Protein AF-X1UEE7-F1 (afdb_monomer_lite)

Structure (mmCIF, N/CA/C/O backbone):
data_AF-X1UEE7-F1
#
_entry.id   AF-X1UEE7-F1
#
loop_
_atom_site.group_PDB
_atom_site.id
_atom_site.type_symbol
_atom_site.label_atom_id
_atom_site.label_alt_id
_atom_site.label_comp_id
_atom_site.label_asym_id
_atom_site.label_entity_id
_atom_site.label_seq_id
_atom_site.pdbx_PDB_ins_code
_atom_site.Cartn_x
_atom_site.Cartn_y
_atom_site.Cartn_z
_atom_site.occupancy
_atom_site.B_iso_or_equiv
_atom_site.auth_seq_id
_atom_site.auth_comp_id
_atom_site.auth_asym_id
_atom_site.auth_atom_id
_atom_site.pdbx_PDB_model_num
ATOM 1 N N . TRP A 1 1 ? 27.771 -22.752 -31.147 1.00 46.50 1 TRP A N 1
ATOM 2 C CA . TRP A 1 1 ? 27.062 -21.668 -30.442 1.00 46.50 1 TRP A CA 1
ATOM 3 C C . TRP A 1 1 ? 26.480 -22.124 -29.105 1.00 46.50 1 TRP A C 1
ATOM 5 O O . TRP A 1 1 ? 26.541 -21.354 -28.159 1.00 46.50 1 TRP A O 1
ATOM 15 N N . THR A 1 2 ? 25.986 -23.360 -28.974 1.00 48.84 2 THR A N 1
ATOM 16 C CA . THR A 1 2 ? 25.371 -23.877 -27.733 1.00 48.84 2 THR A CA 1
ATOM 17 C C . THR A 1 2 ? 26.350 -24.101 -26.568 1.00 48.84 2 THR A C 1
ATOM 19 O O . THR A 1 2 ? 26.040 -23.705 -25.451 1.00 48.84 2 THR A O 1
ATOM 22 N N . ASP A 1 3 ? 27.558 -24.626 -26.812 1.00 53.56 3 ASP A N 1
ATOM 23 C CA . ASP A 1 3 ? 28.553 -24.891 -25.743 1.00 53.56 3 ASP A CA 1
ATOM 24 C C . ASP A 1 3 ? 29.226 -23.637 -25.167 1.00 53.56 3 ASP A C 1
ATOM 26 O O . ASP A 1 3 ? 29.911 -23.682 -24.143 1.00 53.56 3 ASP A O 1
ATOM 30 N N . THR A 1 4 ? 29.097 -22.514 -25.868 1.00 59.12 4 THR A N 1
ATOM 31 C CA . THR A 1 4 ? 29.804 -21.273 -25.553 1.00 59.12 4 THR A CA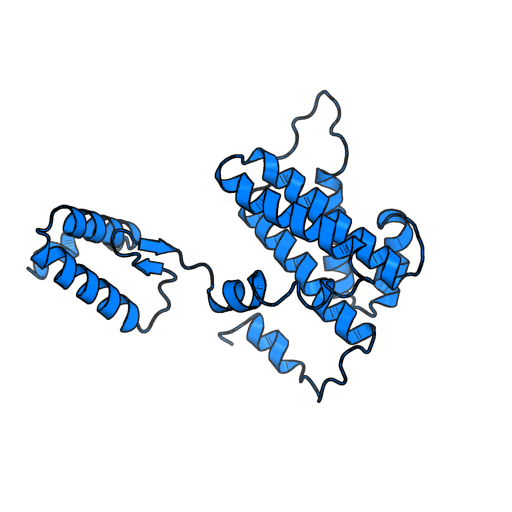 1
ATOM 32 C C . THR A 1 4 ? 28.948 -20.407 -24.635 1.00 59.12 4 THR A C 1
ATOM 34 O O . THR A 1 4 ? 29.445 -19.924 -23.628 1.00 59.12 4 THR A O 1
ATOM 37 N N . PHE A 1 5 ? 27.647 -20.293 -24.920 1.00 54.44 5 PHE A N 1
ATOM 38 C CA . PHE A 1 5 ? 26.707 -19.448 -24.179 1.00 54.44 5 PHE A CA 1
ATOM 39 C C . PHE A 1 5 ? 26.483 -19.920 -22.733 1.00 54.44 5 PHE A C 1
ATOM 41 O O . PHE A 1 5 ? 26.593 -19.129 -21.800 1.00 54.44 5 PHE A O 1
ATOM 48 N N . SER A 1 6 ? 26.283 -21.226 -22.523 1.00 57.69 6 SER A N 1
ATOM 49 C CA . SER A 1 6 ? 26.075 -21.808 -21.185 1.00 57.69 6 SER A CA 1
ATOM 50 C C . SER A 1 6 ? 27.264 -21.592 -20.238 1.00 57.69 6 SER A C 1
ATOM 52 O O . SER A 1 6 ? 27.080 -21.441 -19.033 1.00 57.69 6 SER A O 1
ATOM 54 N N . LYS A 1 7 ? 28.490 -21.500 -20.773 1.00 62.38 7 LYS A N 1
ATOM 55 C CA . LYS A 1 7 ? 29.702 -21.216 -19.988 1.00 62.38 7 LYS A CA 1
ATOM 56 C C . LYS A 1 7 ? 29.792 -19.779 -19.473 1.00 62.38 7 LYS A C 1
ATOM 58 O O . LYS A 1 7 ? 30.438 -19.571 -18.447 1.00 62.38 7 LYS A O 1
ATOM 63 N N . TYR A 1 8 ? 29.197 -18.810 -20.172 1.00 57.16 8 TYR A N 1
ATOM 64 C CA . TYR A 1 8 ? 29.215 -17.398 -19.763 1.00 57.16 8 TYR A CA 1
ATOM 65 C C . TYR A 1 8 ? 28.107 -17.062 -18.771 1.00 57.16 8 TYR A C 1
ATOM 67 O O . TYR A 1 8 ? 28.273 -16.164 -17.956 1.00 57.16 8 TYR A O 1
ATOM 75 N N . VAL A 1 9 ? 27.007 -17.807 -18.828 1.00 59.28 9 VAL A N 1
ATOM 76 C CA . VAL A 1 9 ? 25.757 -17.458 -18.155 1.00 59.28 9 VAL A CA 1
ATOM 77 C C . VAL A 1 9 ? 25.616 -18.074 -16.747 1.00 59.28 9 VAL A C 1
ATOM 79 O O . VAL A 1 9 ? 24.804 -17.599 -15.963 1.00 59.28 9 VAL A O 1
ATOM 82 N N . LYS A 1 10 ? 26.440 -19.083 -16.410 1.00 57.34 10 LYS A N 1
ATOM 83 C CA . LYS A 1 10 ? 26.668 -19.651 -15.056 1.00 57.34 10 LYS A CA 1
ATOM 84 C C . LYS A 1 10 ? 25.533 -19.417 -14.042 1.00 57.34 10 LYS A C 1
ATOM 86 O O . LYS A 1 10 ? 25.712 -18.595 -13.156 1.00 57.34 10 LYS A O 1
ATOM 91 N N . ASP A 1 11 ? 24.410 -20.126 -14.154 1.00 64.50 11 ASP A N 1
ATOM 92 C CA . ASP A 1 11 ? 23.277 -20.122 -13.200 1.00 64.50 11 ASP A CA 1
ATOM 93 C C . ASP A 1 11 ? 22.806 -18.737 -12.670 1.00 64.50 11 ASP A C 1
ATOM 95 O O . ASP A 1 11 ? 22.018 -18.670 -11.726 1.00 64.50 11 ASP A O 1
ATOM 99 N N . ASP A 1 12 ? 23.241 -17.624 -13.272 1.00 79.81 12 ASP A N 1
ATOM 100 C CA . ASP A 1 12 ? 22.965 -16.259 -12.837 1.00 79.81 12 ASP A CA 1
ATOM 101 C C . ASP A 1 12 ? 21.975 -15.651 -13.817 1.00 79.81 12 ASP A C 1
ATOM 103 O O . ASP A 1 12 ? 22.318 -15.091 -14.863 1.00 79.81 12 ASP A O 1
ATOM 107 N N . PHE A 1 13 ? 20.703 -15.795 -13.458 1.00 81.00 13 PHE A N 1
ATOM 108 C CA . PHE A 1 13 ? 19.584 -15.279 -14.229 1.00 81.00 13 PHE A CA 1
ATOM 109 C C . PHE A 1 13 ? 19.732 -13.784 -14.543 1.00 81.00 13 PHE A C 1
ATOM 111 O O . PHE A 1 13 ? 19.426 -13.358 -15.653 1.00 81.00 13 PHE A O 1
ATOM 118 N N . THR A 1 14 ? 20.261 -12.988 -13.612 1.00 79.75 14 THR A N 1
ATOM 119 C CA . THR A 1 14 ? 20.393 -11.536 -13.802 1.00 79.75 14 THR A CA 1
ATOM 120 C C . THR A 1 14 ? 21.446 -11.218 -14.855 1.00 79.75 14 THR A C 1
ATOM 122 O O . THR A 1 14 ? 21.235 -10.359 -15.715 1.00 79.75 14 THR A O 1
ATOM 125 N N . GLU A 1 15 ? 22.565 -11.935 -14.823 1.00 82.69 15 GLU A N 1
ATOM 126 C CA . GLU A 1 15 ? 23.629 -11.766 -15.808 1.00 82.69 15 GLU A CA 1
ATOM 127 C C . GLU A 1 15 ? 23.194 -12.248 -17.204 1.00 82.69 15 GLU A C 1
ATOM 129 O O . GLU A 1 15 ? 23.568 -11.633 -18.205 1.00 82.69 15 GLU A O 1
ATOM 134 N N . CYS A 1 16 ? 22.309 -13.257 -17.291 1.00 85.62 16 CYS A N 1
ATOM 135 C CA . CYS A 1 16 ? 21.654 -13.636 -18.554 1.00 85.62 16 CYS A CA 1
ATOM 136 C C . CYS A 1 16 ? 20.948 -12.435 -19.189 1.00 85.62 16 CYS A C 1
ATOM 138 O O . CYS A 1 16 ? 21.139 -12.143 -20.370 1.00 85.62 16 CYS A O 1
ATOM 140 N N . LEU A 1 17 ? 20.094 -11.769 -18.403 1.00 88.81 17 LEU A N 1
ATOM 141 C CA . LEU A 1 17 ? 19.240 -10.685 -18.881 1.00 88.81 17 LEU A CA 1
ATOM 142 C C . LEU A 1 17 ? 20.092 -9.517 -19.374 1.00 88.81 17 LEU A C 1
ATOM 144 O O . LEU A 1 17 ? 19.895 -9.045 -20.491 1.00 88.81 17 LEU A O 1
ATOM 148 N N . ARG A 1 18 ? 21.115 -9.128 -18.605 1.00 86.25 18 ARG A N 1
ATOM 149 C CA . ARG A 1 18 ? 22.064 -8.075 -18.999 1.00 86.25 18 ARG A CA 1
ATOM 150 C C . ARG A 1 18 ? 22.804 -8.400 -20.287 1.00 86.25 18 ARG A C 1
ATOM 152 O O . ARG A 1 18 ? 23.047 -7.511 -21.100 1.00 86.25 18 ARG A O 1
ATOM 159 N N . LEU A 1 19 ? 23.165 -9.664 -20.495 1.00 88.94 19 LEU A N 1
ATOM 160 C CA . LEU A 1 19 ? 23.835 -10.085 -21.719 1.00 88.94 19 LEU A CA 1
ATOM 161 C C . LEU A 1 19 ? 22.901 -9.982 -22.932 1.00 88.94 19 LEU A C 1
ATOM 163 O O . LEU A 1 19 ? 23.335 -9.537 -23.994 1.00 88.94 19 LEU A O 1
ATOM 167 N N . PHE A 1 20 ? 21.619 -10.321 -22.775 1.00 89.69 20 PHE A N 1
ATOM 168 C CA . PHE A 1 20 ? 20.612 -10.107 -23.817 1.00 89.69 20 PHE A CA 1
ATOM 169 C C . PHE A 1 20 ? 20.377 -8.621 -24.111 1.00 89.69 20 PHE A C 1
ATOM 171 O O . PHE A 1 20 ? 20.261 -8.261 -25.279 1.00 89.69 20 PHE A O 1
ATOM 178 N N . GLU A 1 21 ? 20.374 -7.755 -23.095 1.00 92.50 21 GLU A N 1
ATOM 179 C CA . GLU A 1 21 ? 20.299 -6.296 -23.275 1.00 92.50 21 GLU A CA 1
ATOM 180 C C . GLU A 1 21 ? 21.509 -5.759 -24.046 1.00 92.50 21 GLU A C 1
ATOM 182 O O . GLU A 1 21 ? 21.352 -5.036 -25.029 1.00 92.50 21 GLU A O 1
ATOM 187 N N . CYS A 1 22 ? 22.722 -6.171 -23.663 1.00 91.00 22 CYS A N 1
ATOM 188 C CA . CYS A 1 22 ? 23.951 -5.788 -24.361 1.00 91.00 22 CYS A CA 1
ATOM 189 C C . CYS A 1 22 ? 23.954 -6.269 -25.818 1.00 91.00 22 CYS A C 1
ATOM 191 O O . CYS A 1 22 ? 24.327 -5.518 -26.721 1.00 91.00 22 CYS A O 1
ATOM 193 N N . LEU A 1 23 ? 23.540 -7.519 -26.054 1.00 90.88 23 LEU A N 1
ATOM 194 C CA . LEU A 1 23 ? 23.456 -8.097 -27.393 1.00 90.88 23 LEU A CA 1
ATOM 195 C C . LEU A 1 23 ? 22.430 -7.353 -28.246 1.00 90.88 23 LEU A C 1
ATOM 197 O O . LEU A 1 23 ? 22.702 -7.051 -29.408 1.00 90.88 23 LEU A O 1
ATOM 201 N N . TYR A 1 24 ? 21.272 -7.042 -27.664 1.00 93.12 24 TYR A N 1
ATOM 202 C CA . TYR A 1 24 ? 20.250 -6.245 -28.317 1.00 93.12 24 TYR A CA 1
ATOM 203 C C . TYR A 1 24 ? 20.815 -4.895 -28.725 1.00 93.12 24 TYR A C 1
ATOM 205 O O . TYR A 1 24 ? 20.758 -4.562 -29.902 1.00 93.12 24 TYR A O 1
ATOM 213 N N . GLU A 1 25 ? 21.452 -4.166 -27.809 1.00 91.75 25 GLU A N 1
ATOM 214 C CA . GLU A 1 25 ? 21.989 -2.839 -28.101 1.00 91.75 25 GLU A CA 1
ATOM 215 C C . GLU A 1 25 ? 23.079 -2.827 -29.175 1.00 91.75 25 GLU A C 1
ATOM 217 O O . GLU A 1 25 ? 23.089 -1.925 -30.017 1.00 91.75 25 GLU A O 1
ATOM 222 N N . ALA A 1 26 ? 23.938 -3.848 -29.187 1.00 92.88 26 ALA A N 1
ATOM 223 C CA . ALA A 1 26 ? 25.008 -4.009 -30.167 1.00 92.88 26 ALA A CA 1
ATOM 224 C C . ALA A 1 26 ? 24.530 -4.488 -31.553 1.00 92.88 26 ALA A C 1
ATOM 226 O O . ALA A 1 26 ? 25.325 -4.501 -32.492 1.00 92.88 26 ALA A O 1
ATOM 227 N N . SER A 1 27 ? 23.266 -4.901 -31.688 1.00 92.06 27 SER A N 1
ATOM 228 C CA . SER A 1 27 ? 22.712 -5.431 -32.938 1.00 92.06 27 SER A CA 1
ATOM 229 C C . SER A 1 27 ? 22.276 -4.325 -33.907 1.00 92.06 27 SER A C 1
ATOM 231 O O . SER A 1 27 ? 21.826 -3.249 -33.504 1.00 92.06 27 SER A O 1
ATOM 233 N N . ASP A 1 28 ? 22.332 -4.616 -35.207 1.00 93.56 28 ASP A N 1
ATOM 234 C CA . ASP A 1 28 ? 21.828 -3.717 -36.247 1.00 93.56 28 ASP A CA 1
ATOM 235 C C . ASP A 1 28 ? 20.290 -3.588 -36.196 1.00 93.56 28 ASP A C 1
ATOM 237 O O . ASP A 1 28 ? 19.608 -4.480 -35.690 1.00 93.56 28 ASP A O 1
ATOM 241 N N . PRO A 1 29 ? 19.675 -2.524 -36.755 1.00 90.75 29 PRO A N 1
ATOM 242 C CA . PRO A 1 29 ? 18.231 -2.277 -36.628 1.00 90.75 29 PRO A CA 1
ATOM 243 C C . PRO A 1 29 ? 17.326 -3.423 -37.108 1.00 90.75 29 PRO A C 1
ATOM 245 O O . PRO A 1 29 ? 16.238 -3.634 -36.567 1.00 90.75 29 PRO A O 1
ATOM 248 N N . LYS A 1 30 ? 17.765 -4.163 -38.133 1.00 90.12 30 LYS A N 1
ATOM 249 C CA . LYS A 1 30 ? 17.053 -5.345 -38.632 1.00 90.12 30 LYS A CA 1
ATOM 250 C C . LYS A 1 30 ? 17.082 -6.472 -37.595 1.00 90.12 30 LYS A C 1
ATOM 252 O O . LYS A 1 30 ? 16.036 -7.042 -37.288 1.00 90.12 30 LYS A O 1
ATOM 257 N N . ASP A 1 31 ? 18.254 -6.716 -37.024 1.00 90.81 31 ASP A N 1
ATOM 258 C CA . ASP A 1 31 ? 18.507 -7.798 -36.078 1.00 90.81 31 ASP A CA 1
ATOM 259 C C . ASP A 1 31 ? 17.923 -7.478 -34.698 1.00 90.81 31 ASP A C 1
ATOM 261 O O . ASP A 1 31 ? 17.356 -8.363 -34.070 1.00 90.81 31 ASP A O 1
ATOM 265 N N . LYS A 1 32 ? 17.912 -6.203 -34.274 1.00 92.44 32 LYS A N 1
ATOM 266 C CA . LYS A 1 32 ? 17.171 -5.726 -33.091 1.00 92.44 32 LYS A CA 1
ATOM 267 C C . LYS A 1 32 ? 15.704 -6.139 -33.163 1.00 92.44 32 LYS A C 1
ATOM 269 O O . LYS A 1 32 ? 15.164 -6.711 -32.223 1.00 92.44 32 LYS A O 1
ATOM 274 N N . LYS A 1 33 ? 15.046 -5.917 -34.304 1.00 90.69 33 LYS A N 1
ATOM 275 C CA . LYS A 1 33 ? 13.629 -6.272 -34.464 1.00 90.69 33 LYS A CA 1
ATOM 276 C C . LYS A 1 33 ? 13.388 -7.781 -34.372 1.00 90.69 33 LYS A C 1
ATOM 278 O O . LYS A 1 33 ? 12.362 -8.196 -33.836 1.00 90.69 33 LYS A O 1
ATOM 283 N N . GLU A 1 34 ? 14.285 -8.595 -34.919 1.00 92.31 34 GLU A N 1
ATOM 284 C CA . GLU A 1 34 ? 14.181 -10.056 -34.846 1.00 92.31 34 GLU A CA 1
ATOM 285 C C . GLU A 1 34 ? 14.494 -10.570 -33.435 1.00 92.31 34 GLU A C 1
ATOM 287 O O . GLU A 1 34 ? 13.729 -11.362 -32.887 1.00 92.31 34 GLU A O 1
ATOM 292 N N . LEU A 1 35 ? 15.544 -10.048 -32.804 1.00 91.88 35 LEU A N 1
ATOM 293 C CA . LEU A 1 35 ? 15.955 -10.403 -31.451 1.00 91.88 35 LEU A CA 1
ATOM 294 C C . LEU A 1 35 ? 14.911 -10.001 -30.405 1.00 91.88 35 LEU A C 1
ATOM 296 O O . LEU A 1 35 ? 14.585 -10.810 -29.5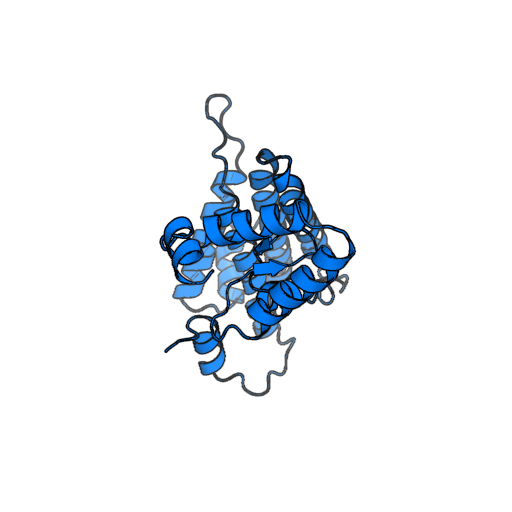44 1.00 91.88 35 LEU A O 1
ATOM 300 N N . GLY A 1 36 ? 14.319 -8.809 -30.509 1.00 91.88 36 GLY A N 1
ATOM 301 C CA . GLY A 1 36 ? 13.242 -8.376 -29.614 1.00 91.88 36 GLY A CA 1
ATOM 302 C C . GLY A 1 36 ? 12.037 -9.319 -29.661 1.00 91.88 36 GLY A C 1
ATOM 303 O O . GLY A 1 36 ? 11.537 -9.733 -28.619 1.00 91.88 36 GLY A O 1
ATOM 304 N N . LYS A 1 37 ? 11.638 -9.757 -30.863 1.00 92.69 37 LYS A N 1
ATOM 305 C CA . LYS A 1 37 ? 10.571 -10.757 -31.029 1.00 92.69 37 LYS A CA 1
ATOM 306 C C . LYS A 1 37 ? 10.934 -12.106 -30.422 1.00 92.69 37 LYS A C 1
ATOM 308 O O . LYS A 1 37 ? 10.070 -12.763 -29.853 1.00 92.69 37 LYS A O 1
ATOM 313 N N . LEU A 1 38 ? 12.186 -12.539 -30.568 1.00 92.88 38 LEU A N 1
ATOM 314 C CA . LEU A 1 38 ? 12.655 -13.789 -29.975 1.00 92.88 38 LEU A CA 1
ATOM 315 C C . LEU A 1 38 ? 12.647 -13.714 -28.446 1.00 92.88 38 LEU A C 1
ATOM 317 O O . LEU A 1 38 ? 12.204 -14.665 -27.812 1.00 92.88 38 LEU A O 1
ATOM 321 N N . ILE A 1 39 ? 13.075 -12.591 -27.864 1.00 92.75 39 ILE A N 1
ATOM 322 C CA . ILE A 1 39 ? 13.034 -12.361 -26.414 1.00 92.75 39 ILE A CA 1
ATOM 323 C C . ILE A 1 39 ? 11.588 -12.427 -25.910 1.00 92.75 39 ILE A C 1
ATOM 325 O O . ILE A 1 39 ? 11.294 -13.203 -25.003 1.00 92.75 39 ILE A O 1
ATOM 329 N N . GLU A 1 40 ? 10.671 -11.682 -26.531 1.00 91.12 40 GLU A N 1
ATOM 330 C CA . GLU A 1 40 ? 9.244 -11.700 -26.177 1.00 91.12 40 GLU A CA 1
ATOM 331 C C . GLU A 1 40 ? 8.639 -13.103 -26.301 1.00 91.12 40 GLU A C 1
ATOM 333 O O . GLU A 1 40 ? 7.929 -13.562 -25.405 1.00 91.12 40 GLU A O 1
ATOM 338 N N . MET A 1 41 ? 8.965 -13.816 -27.383 1.00 89.25 41 MET A N 1
ATOM 339 C CA . MET A 1 41 ? 8.515 -15.186 -27.605 1.00 89.25 41 MET A CA 1
ATOM 340 C C . MET A 1 41 ? 9.023 -16.126 -26.507 1.00 89.25 41 MET A C 1
ATOM 342 O O . MET A 1 41 ? 8.234 -16.894 -25.964 1.00 89.25 41 MET A O 1
ATOM 346 N N . VAL A 1 42 ? 10.307 -16.059 -26.144 1.00 89.00 42 VAL A N 1
ATOM 347 C CA . VAL A 1 42 ? 10.894 -16.910 -25.096 1.00 89.00 42 VAL A CA 1
ATOM 348 C C . VAL A 1 42 ? 10.262 -16.631 -23.734 1.00 89.00 42 VAL A C 1
ATOM 350 O O . VAL A 1 42 ? 9.916 -17.583 -23.039 1.00 89.00 42 VAL A O 1
ATOM 353 N N . ILE A 1 43 ? 10.039 -15.361 -23.378 1.00 86.62 43 ILE A N 1
ATOM 354 C CA . ILE A 1 43 ? 9.312 -15.007 -22.148 1.00 86.62 43 ILE A CA 1
ATOM 355 C C . ILE A 1 43 ? 7.901 -15.613 -22.182 1.00 86.62 43 ILE A C 1
ATOM 357 O O . ILE A 1 43 ? 7.478 -16.222 -21.205 1.00 86.62 43 ILE A O 1
ATOM 361 N N . SER A 1 44 ? 7.190 -15.505 -23.312 1.00 83.88 44 SER A N 1
ATOM 362 C CA . SER A 1 44 ? 5.813 -16.010 -23.445 1.00 83.88 44 SER A CA 1
ATOM 363 C C . SER A 1 44 ? 5.686 -17.538 -23.424 1.00 83.88 44 SER A C 1
ATOM 365 O O . SER A 1 44 ? 4.628 -18.058 -23.080 1.00 83.88 44 SER A O 1
ATOM 367 N N . LEU A 1 45 ? 6.748 -18.252 -23.807 1.00 87.19 45 LEU A N 1
ATOM 368 C CA . LEU A 1 45 ? 6.807 -19.716 -23.813 1.00 87.19 45 LEU A CA 1
ATOM 369 C C . LEU A 1 45 ? 7.321 -20.295 -22.490 1.00 87.19 45 LEU A C 1
ATOM 371 O O . LEU A 1 45 ? 7.330 -21.514 -22.331 1.00 87.19 45 LEU A O 1
ATOM 375 N N . SER A 1 46 ? 7.773 -19.451 -21.560 1.00 81.44 46 SER A N 1
ATOM 376 C CA . SER A 1 46 ? 8.229 -19.901 -20.249 1.00 81.44 46 SER A CA 1
ATOM 377 C C . SER A 1 46 ? 7.067 -20.507 -19.462 1.00 81.44 46 SER A C 1
ATOM 379 O O . SER A 1 46 ? 6.042 -19.864 -19.252 1.00 81.44 46 SER A O 1
ATOM 381 N N . GLU A 1 47 ? 7.240 -21.741 -18.986 1.00 74.62 47 GLU A N 1
ATOM 382 C CA . GLU A 1 47 ? 6.275 -22.395 -18.088 1.00 74.62 47 GLU A CA 1
ATOM 383 C C . GLU A 1 47 ? 6.280 -21.771 -16.682 1.00 74.62 47 GLU A C 1
ATOM 385 O O . GLU A 1 47 ? 5.300 -21.877 -15.945 1.00 74.62 47 GLU A O 1
ATOM 390 N N . ALA A 1 48 ? 7.382 -21.110 -16.310 1.00 70.62 48 ALA A N 1
ATOM 391 C CA . ALA A 1 48 ? 7.527 -20.385 -15.056 1.00 70.62 48 ALA A CA 1
ATOM 392 C C . ALA A 1 48 ? 7.254 -18.887 -15.253 1.00 70.62 48 ALA A C 1
ATOM 394 O O . ALA A 1 48 ? 7.726 -18.290 -16.225 1.00 70.62 48 ALA A O 1
ATOM 395 N N . ASP A 1 49 ? 6.552 -18.271 -14.296 1.00 76.38 49 ASP A N 1
ATOM 396 C CA . ASP A 1 49 ? 6.450 -16.813 -14.210 1.00 76.38 49 ASP A CA 1
ATOM 397 C C . ASP A 1 49 ? 7.820 -16.243 -13.825 1.00 76.38 49 ASP A C 1
ATOM 399 O O . ASP A 1 49 ? 8.288 -16.401 -12.697 1.00 76.38 49 ASP A O 1
ATOM 403 N N . LEU A 1 50 ? 8.480 -15.613 -14.797 1.00 79.31 50 LEU A N 1
ATOM 404 C CA . LEU A 1 50 ? 9.795 -15.004 -14.618 1.00 79.31 50 LEU A CA 1
ATOM 405 C C . LEU A 1 50 ? 9.717 -13.624 -13.945 1.00 79.31 50 LEU A C 1
ATOM 407 O O . LEU A 1 50 ? 10.758 -13.043 -13.650 1.00 79.31 50 LEU A O 1
ATOM 411 N N . SER A 1 51 ? 8.507 -13.086 -13.735 1.00 79.94 51 SER A N 1
ATOM 412 C CA . SER A 1 51 ? 8.258 -11.759 -13.159 1.00 79.94 51 SER A CA 1
ATOM 413 C C . SER A 1 51 ? 9.071 -10.653 -13.842 1.00 79.94 51 SER A C 1
ATOM 415 O O . SER A 1 51 ? 9.565 -9.733 -13.192 1.00 79.94 51 SER A O 1
ATOM 417 N N . ILE A 1 52 ? 9.220 -10.739 -15.169 1.00 83.38 52 ILE A N 1
ATOM 418 C CA . ILE A 1 52 ? 9.924 -9.764 -16.011 1.00 83.38 52 ILE A CA 1
ATOM 419 C C . ILE A 1 52 ? 9.154 -9.481 -17.305 1.00 83.38 52 ILE A C 1
ATOM 421 O O . ILE A 1 52 ? 8.454 -10.341 -17.832 1.00 83.38 52 ILE A O 1
ATOM 425 N N . GLU A 1 53 ? 9.315 -8.275 -17.842 1.00 87.12 53 GLU A N 1
ATOM 426 C CA . GLU A 1 53 ? 8.826 -7.864 -19.157 1.00 87.12 53 GLU A CA 1
ATOM 427 C C . GLU A 1 53 ? 9.964 -7.293 -19.989 1.00 87.12 53 GLU A C 1
ATOM 429 O O . GLU A 1 53 ? 10.852 -6.608 -19.479 1.00 87.12 53 GLU A O 1
ATOM 434 N N . TRP A 1 54 ? 9.908 -7.547 -21.291 1.00 90.00 54 TRP A N 1
ATOM 435 C CA . TRP A 1 54 ? 10.752 -6.880 -22.267 1.00 90.00 54 TRP A CA 1
ATOM 436 C C . TRP A 1 54 ? 10.059 -5.606 -22.753 1.00 90.00 54 TRP A C 1
ATOM 438 O O . TRP A 1 54 ? 8.930 -5.661 -23.231 1.00 90.00 54 TRP A O 1
ATOM 448 N N . THR A 1 55 ? 10.728 -4.455 -22.652 1.00 82.50 55 THR A N 1
ATOM 449 C CA . THR A 1 55 ? 10.154 -3.153 -23.063 1.00 82.50 55 THR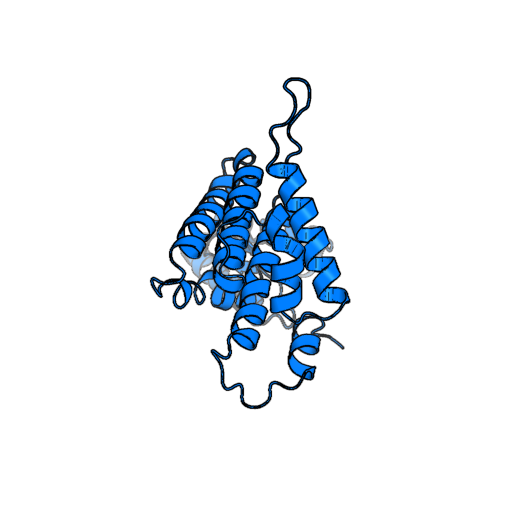 A CA 1
ATOM 450 C C . THR A 1 55 ? 10.696 -2.631 -24.395 1.00 82.50 55 THR A C 1
ATOM 452 O O . THR A 1 55 ? 10.626 -1.438 -24.689 1.00 82.50 55 THR A O 1
ATOM 455 N N . GLY A 1 56 ? 11.261 -3.520 -25.215 1.00 79.44 56 GLY A N 1
ATOM 456 C CA . GLY A 1 56 ? 11.856 -3.164 -26.505 1.00 79.44 56 GLY A CA 1
ATOM 457 C C . GLY A 1 56 ? 13.298 -2.660 -26.420 1.00 79.44 56 GLY A C 1
ATOM 458 O O . GLY A 1 56 ? 13.870 -2.335 -27.457 1.00 79.44 56 GLY A O 1
ATOM 459 N N . ASN A 1 57 ? 13.884 -2.598 -25.221 1.00 84.69 57 ASN A N 1
ATOM 460 C CA . ASN A 1 57 ? 15.308 -2.303 -25.042 1.00 84.69 57 ASN A CA 1
ATOM 461 C C . ASN A 1 57 ? 15.918 -2.915 -23.776 1.00 84.69 57 ASN A C 1
ATOM 463 O O . ASN A 1 57 ? 17.096 -3.250 -23.758 1.00 84.69 57 ASN A O 1
ATOM 467 N N . ASN A 1 58 ? 15.124 -3.045 -22.713 1.00 85.69 58 ASN A N 1
ATOM 468 C CA . ASN A 1 58 ? 15.566 -3.633 -21.457 1.00 85.69 58 ASN A CA 1
ATOM 469 C C . ASN A 1 58 ? 14.488 -4.496 -20.799 1.00 85.69 58 ASN A C 1
ATOM 471 O O . ASN A 1 58 ? 13.286 -4.314 -21.047 1.00 85.69 58 ASN A O 1
ATOM 475 N N . PHE A 1 59 ? 14.943 -5.417 -19.948 1.00 87.62 59 PHE A N 1
ATOM 476 C CA . PHE A 1 59 ? 14.097 -6.189 -19.054 1.00 87.62 59 PHE A CA 1
ATOM 477 C C . PHE A 1 59 ? 13.716 -5.336 -17.850 1.00 87.62 59 PHE A C 1
ATOM 479 O O . PHE A 1 59 ? 14.535 -4.623 -17.266 1.00 87.62 59 PHE A O 1
ATOM 486 N N . ARG A 1 60 ? 12.452 -5.417 -17.452 1.00 77.19 60 ARG A N 1
ATOM 487 C CA . ARG A 1 60 ? 11.953 -4.784 -16.233 1.00 77.19 60 ARG A CA 1
ATOM 488 C C . ARG A 1 60 ? 11.265 -5.823 -15.375 1.00 77.19 60 ARG A C 1
ATOM 490 O O . ARG A 1 60 ? 10.556 -6.652 -15.938 1.00 77.19 60 ARG A O 1
ATOM 497 N N . PRO A 1 61 ? 11.429 -5.787 -14.045 1.00 73.56 61 PRO A N 1
ATOM 498 C CA . PRO A 1 61 ? 10.624 -6.623 -13.179 1.00 73.56 61 PRO A CA 1
ATOM 499 C C . PRO A 1 61 ? 9.150 -6.259 -13.372 1.00 73.56 61 PRO A C 1
ATOM 501 O O . PRO A 1 61 ? 8.760 -5.096 -13.259 1.00 73.56 61 PRO A O 1
ATOM 504 N N . VAL A 1 62 ? 8.344 -7.266 -13.672 1.00 67.00 62 VAL A N 1
ATOM 505 C CA . VAL A 1 62 ? 6.892 -7.184 -13.612 1.00 67.00 62 VAL A CA 1
ATOM 506 C C . VAL A 1 62 ? 6.546 -7.522 -12.175 1.00 67.00 62 VAL A C 1
ATOM 508 O O . VAL A 1 62 ? 6.497 -8.692 -11.801 1.00 67.00 62 VAL A O 1
ATOM 511 N N . GLY A 1 63 ? 6.338 -6.488 -11.353 1.00 57.44 63 GLY A N 1
ATOM 512 C CA . GLY A 1 63 ? 5.580 -6.659 -10.112 1.00 57.44 63 GLY A CA 1
ATOM 513 C C . GLY A 1 63 ? 4.274 -7.379 -10.444 1.00 57.44 63 GLY A C 1
ATOM 514 O O . GLY A 1 63 ? 3.775 -7.221 -11.558 1.00 57.44 63 GLY A O 1
ATOM 515 N N . ALA A 1 64 ? 3.783 -8.236 -9.542 1.00 48.66 64 ALA A N 1
ATOM 516 C CA . ALA A 1 64 ? 2.679 -9.162 -9.793 1.00 48.66 64 ALA A CA 1
ATOM 517 C C . ALA A 1 64 ? 1.516 -8.468 -10.525 1.00 48.66 64 ALA A C 1
ATOM 519 O O . ALA A 1 64 ? 0.656 -7.871 -9.890 1.00 48.66 64 ALA A O 1
ATOM 520 N N . LYS A 1 65 ? 1.483 -8.547 -11.864 1.00 42.91 65 LYS A N 1
ATOM 521 C CA . LYS A 1 65 ? 0.621 -7.721 -12.733 1.00 42.91 65 LYS A CA 1
ATOM 522 C C . LYS A 1 65 ? -0.857 -7.892 -12.402 1.00 42.91 65 LYS A C 1
ATOM 524 O O . LYS A 1 65 ? -1.632 -6.954 -12.483 1.00 42.91 65 LYS A O 1
ATOM 529 N N . LEU A 1 66 ? -1.238 -9.087 -11.954 1.00 36.12 66 LEU A N 1
ATOM 530 C CA . LEU A 1 66 ? -2.597 -9.399 -11.519 1.00 36.12 66 LEU A CA 1
ATOM 531 C C . LEU A 1 66 ? -2.974 -8.690 -10.209 1.00 36.12 66 LEU A C 1
ATOM 533 O O . LEU A 1 66 ? -4.119 -8.261 -10.042 1.00 36.12 66 LEU A O 1
ATOM 537 N N . LEU A 1 67 ? -2.003 -8.560 -9.298 1.00 39.12 67 LEU A N 1
ATOM 538 C CA . LEU A 1 67 ? -2.108 -7.705 -8.129 1.00 39.12 67 LEU A CA 1
ATOM 539 C C . LEU A 1 67 ? -2.061 -6.249 -8.589 1.00 39.12 67 LEU A C 1
ATOM 541 O O . LEU A 1 67 ? -3.020 -5.564 -8.334 1.00 39.12 67 LEU A O 1
ATOM 545 N N . ASP A 1 68 ? -1.069 -5.769 -9.330 1.00 42.66 68 ASP A N 1
ATOM 546 C CA . ASP A 1 68 ? -0.934 -4.344 -9.662 1.00 42.66 68 ASP A CA 1
ATOM 547 C C . ASP A 1 68 ? -2.016 -3.775 -10.599 1.00 42.66 68 ASP A C 1
ATOM 549 O O . ASP A 1 68 ? -2.427 -2.638 -10.418 1.00 42.66 68 ASP A O 1
ATOM 553 N N . GLU A 1 69 ? -2.565 -4.512 -11.562 1.00 40.00 69 GLU A N 1
ATOM 554 C CA . GLU A 1 69 ? -3.597 -3.979 -12.469 1.00 40.00 69 GLU A CA 1
ATOM 555 C C . GLU A 1 69 ? -4.989 -3.985 -11.816 1.00 40.00 69 GLU A C 1
ATOM 557 O O . GLU A 1 69 ? -5.709 -2.985 -11.872 1.00 40.00 69 GLU A O 1
ATOM 562 N N . THR A 1 70 ? -5.344 -5.060 -11.107 1.00 42.09 70 THR A N 1
ATOM 563 C CA . THR A 1 70 ? -6.606 -5.153 -10.342 1.00 42.09 70 THR A CA 1
ATOM 564 C C . THR A 1 70 ? -6.517 -4.369 -9.030 1.00 42.09 70 THR A C 1
ATOM 566 O O . THR A 1 70 ? -7.495 -3.799 -8.532 1.00 42.09 70 THR A O 1
ATOM 569 N N . LEU A 1 71 ? -5.319 -4.301 -8.441 1.00 45.84 71 LEU A N 1
ATOM 570 C CA . LEU A 1 71 ? -5.055 -3.498 -7.266 1.00 45.84 71 LEU A CA 1
ATOM 571 C C . LEU A 1 71 ? -4.865 -2.032 -7.667 1.00 45.84 71 LEU A C 1
ATOM 573 O O . LEU A 1 71 ? -5.704 -1.228 -7.306 1.00 45.84 71 LEU A O 1
ATOM 577 N N . VAL A 1 72 ? -3.849 -1.587 -8.381 1.00 43.84 72 VAL A N 1
ATOM 578 C CA . VAL A 1 72 ? -3.600 -0.140 -8.567 1.00 43.84 72 VAL A CA 1
ATOM 579 C C . VAL A 1 72 ? -4.705 0.584 -9.362 1.00 43.84 72 VAL A C 1
ATOM 581 O O . VAL A 1 72 ? -5.084 1.685 -8.963 1.00 43.84 72 VAL A O 1
ATOM 584 N N . ASN A 1 73 ? -5.306 -0.023 -10.397 1.00 40.50 73 ASN A N 1
ATOM 585 C CA . ASN A 1 73 ? -6.186 0.717 -11.325 1.00 40.50 73 ASN A CA 1
ATOM 586 C C . ASN A 1 73 ? -7.698 0.639 -11.027 1.00 40.50 73 ASN A C 1
ATOM 588 O O . ASN A 1 73 ? -8.440 1.567 -11.344 1.00 40.50 73 ASN A O 1
ATOM 592 N N . GLU A 1 74 ? -8.185 -0.415 -10.372 1.00 45.50 74 GLU A N 1
ATOM 593 C CA . GLU A 1 74 ? -9.620 -0.600 -10.083 1.00 45.50 74 GLU A CA 1
ATOM 594 C C . GLU A 1 74 ? -10.226 0.132 -8.838 1.00 45.50 74 GLU A C 1
ATOM 596 O O . GLU A 1 74 ? -11.450 0.295 -8.763 1.00 45.50 74 GLU A O 1
ATOM 601 N N . PRO A 1 75 ? -9.485 0.594 -7.804 1.00 48.16 75 PRO A N 1
ATOM 602 C CA . PRO A 1 75 ? -10.054 0.746 -6.465 1.00 48.16 75 PRO A CA 1
ATOM 603 C C . PRO A 1 75 ? -10.385 2.157 -6.014 1.00 48.16 75 PRO A C 1
ATOM 605 O O . PRO A 1 75 ? -10.771 2.277 -4.859 1.00 48.16 75 PRO A O 1
ATOM 608 N N . LEU A 1 76 ? -10.243 3.209 -6.810 1.00 53.50 76 LEU A N 1
ATOM 609 C CA . LEU A 1 76 ? -10.630 4.549 -6.336 1.00 53.50 76 LEU A CA 1
ATOM 610 C C . LEU A 1 76 ? -12.067 4.920 -6.723 1.00 53.50 76 LEU A C 1
ATOM 612 O O . LEU A 1 76 ? -12.636 5.847 -6.156 1.00 53.50 76 LEU A O 1
ATOM 616 N N . SER A 1 77 ? -12.711 4.132 -7.588 1.00 58.25 77 SER A N 1
ATOM 617 C CA . SER A 1 77 ? -14.104 4.342 -8.004 1.00 58.25 77 SER A CA 1
ATOM 618 C C . SER A 1 77 ? -15.094 4.353 -6.828 1.00 58.25 77 SER A C 1
ATOM 620 O O . SER A 1 77 ? -15.997 5.178 -6.786 1.00 58.25 77 SER A O 1
ATOM 622 N N . TRP A 1 78 ? -14.917 3.496 -5.815 1.00 56.78 78 TRP A N 1
ATOM 623 C CA . TRP A 1 78 ? -15.802 3.491 -4.634 1.00 56.78 78 TRP A CA 1
ATOM 624 C C . TRP A 1 78 ? -15.491 4.613 -3.639 1.00 56.78 78 TRP A C 1
ATOM 626 O O . TRP A 1 78 ? -16.386 5.060 -2.931 1.00 56.78 78 TRP A O 1
ATOM 636 N N . LEU A 1 79 ? -14.237 5.066 -3.590 1.00 57.66 79 LEU A N 1
ATOM 637 C CA . LEU A 1 79 ? -13.840 6.258 -2.844 1.00 57.66 79 LEU A CA 1
ATOM 638 C C . LEU A 1 79 ? -14.314 7.544 -3.535 1.00 57.66 79 LEU A C 1
ATOM 640 O O . LEU A 1 79 ? -14.321 8.602 -2.918 1.00 57.66 79 LEU A O 1
ATOM 644 N N . SER A 1 80 ? -14.728 7.444 -4.802 1.00 61.88 80 SER A N 1
ATOM 645 C CA . SER A 1 80 ? -15.324 8.551 -5.552 1.00 61.88 80 SER A CA 1
ATOM 646 C C . SER A 1 80 ? -16.738 8.889 -5.060 1.00 61.88 80 SER A C 1
ATOM 648 O O . SER A 1 80 ? -17.272 9.935 -5.420 1.00 61.88 80 SER A O 1
ATOM 650 N N . ASP A 1 81 ? -17.356 8.036 -4.229 1.00 71.56 81 ASP A N 1
ATOM 651 C CA . ASP A 1 81 ? -18.530 8.434 -3.451 1.00 71.56 81 ASP A CA 1
ATOM 652 C C . ASP A 1 81 ? -18.105 9.531 -2.466 1.00 71.56 81 ASP A C 1
ATOM 654 O O . ASP A 1 81 ? -17.204 9.332 -1.648 1.00 71.56 81 ASP A O 1
ATOM 658 N N . MET A 1 82 ? -18.774 10.687 -2.534 1.00 72.38 82 MET A N 1
ATOM 659 C CA . MET A 1 82 ? -18.451 11.868 -1.725 1.00 72.38 82 MET A CA 1
ATOM 660 C C . MET A 1 82 ? -18.355 11.562 -0.226 1.00 72.38 82 MET A C 1
ATOM 662 O O . MET A 1 82 ? -17.601 12.223 0.486 1.00 72.38 82 MET A O 1
ATOM 666 N N . ARG A 1 83 ? -19.073 10.541 0.262 1.00 77.81 83 ARG A N 1
ATOM 667 C CA . ARG A 1 83 ? -19.040 10.115 1.670 1.00 77.81 83 ARG A CA 1
ATOM 668 C C . ARG A 1 83 ? -17.664 9.626 2.123 1.00 77.81 83 ARG A C 1
ATOM 670 O O . ARG A 1 83 ? -17.396 9.640 3.320 1.00 77.81 83 ARG A O 1
ATOM 677 N N . TYR A 1 84 ? -16.803 9.212 1.196 1.00 79.50 84 TYR A N 1
ATOM 678 C CA . TYR A 1 84 ? -15.449 8.740 1.478 1.00 79.50 84 TYR A CA 1
ATOM 679 C C . TYR A 1 84 ? -14.357 9.678 0.953 1.00 79.50 84 TYR A C 1
ATOM 681 O O . TYR A 1 84 ? -13.185 9.308 0.992 1.00 79.50 84 TYR A O 1
ATOM 689 N N . GLY A 1 85 ? -14.696 10.898 0.519 1.00 79.38 85 GLY A N 1
ATOM 690 C CA . GLY A 1 85 ? -13.706 11.867 0.029 1.00 79.38 85 GLY A CA 1
ATOM 691 C C . GLY A 1 85 ? -12.580 12.130 1.038 1.00 79.38 85 GLY A C 1
ATOM 692 O O . GLY A 1 85 ? -11.412 12.147 0.666 1.00 79.38 85 GLY A O 1
ATOM 693 N N . GLN A 1 86 ? -12.920 12.186 2.332 1.00 85.75 86 GLN A N 1
ATOM 694 C CA . GLN A 1 86 ? -11.958 12.357 3.432 1.00 85.75 86 GLN A CA 1
ATOM 695 C C . GLN A 1 86 ? -10.994 11.173 3.614 1.00 85.75 86 GLN A C 1
ATOM 697 O O . GLN A 1 86 ? -9.969 11.317 4.266 1.00 85.75 86 GLN A O 1
ATOM 702 N N . VAL A 1 87 ? -11.320 9.999 3.070 1.00 85.38 87 VAL A N 1
ATOM 703 C CA . VAL A 1 87 ? -10.419 8.837 3.020 1.00 85.38 87 VAL A CA 1
ATOM 704 C C . VAL A 1 87 ? -9.611 8.858 1.725 1.00 85.38 87 VAL A C 1
ATOM 706 O O . VAL A 1 87 ? -8.431 8.518 1.725 1.00 85.38 87 VAL A O 1
ATOM 709 N N . LEU A 1 88 ? -10.252 9.240 0.616 1.00 81.50 88 LEU A N 1
ATOM 710 C CA . LEU A 1 88 ? -9.657 9.222 -0.716 1.00 81.50 88 LEU A CA 1
ATOM 711 C C . LEU A 1 88 ? -8.448 10.140 -0.827 1.00 81.50 88 LEU A C 1
ATOM 713 O O . LEU A 1 88 ? -7.402 9.716 -1.311 1.00 81.50 88 LEU A O 1
ATOM 717 N N . GLU A 1 89 ? -8.614 11.382 -0.388 1.00 84.19 89 GLU A N 1
ATOM 718 C CA . GLU A 1 89 ? -7.609 12.431 -0.518 1.00 84.19 89 GLU A CA 1
ATOM 719 C C . GLU A 1 89 ? -6.275 12.063 0.160 1.00 84.19 89 GLU A C 1
ATOM 721 O O . GLU A 1 89 ? -5.261 12.009 -0.545 1.00 84.19 89 GLU A O 1
ATOM 726 N N . PRO A 1 90 ? -6.231 11.713 1.464 1.00 88.19 90 PRO A N 1
ATOM 727 C CA . PRO A 1 90 ? -4.979 11.308 2.104 1.00 88.19 90 PRO A CA 1
ATOM 728 C C . PRO A 1 90 ? -4.413 10.015 1.501 1.00 88.19 90 PRO A C 1
ATOM 730 O O . PRO A 1 90 ? -3.204 9.890 1.319 1.00 88.19 90 PRO A O 1
ATOM 733 N N . PHE A 1 91 ? -5.262 9.075 1.077 1.00 84.50 91 PHE A N 1
ATOM 734 C CA . PHE A 1 91 ? -4.784 7.845 0.447 1.00 84.50 91 PHE A CA 1
ATOM 735 C C . PHE A 1 91 ? -4.087 8.106 -0.900 1.00 84.50 91 PHE A C 1
ATOM 737 O O . PHE A 1 91 ? -2.996 7.592 -1.143 1.00 84.50 91 PHE A O 1
ATOM 744 N N . GLN A 1 92 ? -4.677 8.930 -1.773 1.00 81.19 92 GLN A N 1
ATOM 745 C CA . GLN A 1 92 ? -4.069 9.327 -3.051 1.00 81.19 92 GLN A CA 1
ATOM 746 C C . GLN A 1 92 ? -2.771 10.107 -2.853 1.00 81.19 92 GLN A C 1
ATOM 748 O O . GLN A 1 92 ? -1.802 9.900 -3.589 1.00 81.19 92 GLN A O 1
ATOM 753 N N . LYS A 1 93 ? -2.744 10.985 -1.849 1.00 86.06 93 LYS A N 1
ATOM 754 C CA . LYS A 1 93 ? -1.549 11.735 -1.472 1.00 86.06 93 LYS A CA 1
ATOM 755 C C . LYS A 1 93 ? -0.417 10.790 -1.054 1.00 86.06 93 LYS A C 1
ATOM 757 O O . LYS A 1 93 ? 0.677 10.887 -1.604 1.00 86.06 93 LYS A O 1
ATOM 762 N N . GLY A 1 94 ? -0.707 9.804 -0.204 1.00 85.88 94 GLY A N 1
ATOM 763 C CA . GLY A 1 94 ? 0.261 8.783 0.198 1.00 85.88 94 GLY A CA 1
ATOM 764 C C . GLY A 1 94 ? 0.794 7.966 -0.981 1.00 85.88 94 GLY A C 1
ATOM 765 O O . GLY A 1 94 ? 2.002 7.803 -1.120 1.00 85.88 94 GLY A O 1
ATOM 766 N N . LEU A 1 95 ? -0.077 7.525 -1.897 1.00 81.12 95 LEU A N 1
ATOM 767 C CA . LEU A 1 95 ? 0.364 6.843 -3.123 1.00 81.12 95 LEU A CA 1
ATOM 768 C C . LEU A 1 95 ? 1.272 7.725 -3.993 1.00 81.12 95 LEU A C 1
ATOM 770 O O . LEU A 1 95 ? 2.238 7.235 -4.575 1.00 81.12 95 LEU A O 1
ATOM 774 N N . SER A 1 96 ? 0.983 9.024 -4.070 1.00 79.12 96 SER A N 1
ATOM 775 C CA . SER A 1 96 ? 1.810 9.972 -4.822 1.00 79.12 96 SER A CA 1
ATOM 776 C C . SER A 1 96 ? 3.200 10.104 -4.195 1.00 79.12 96 SER A C 1
ATOM 778 O O . SER A 1 96 ? 4.199 10.003 -4.905 1.00 79.12 96 SER A O 1
ATOM 780 N N . HIS A 1 97 ? 3.285 10.213 -2.864 1.00 85.56 97 HIS A N 1
ATOM 781 C CA . HIS A 1 97 ? 4.560 10.203 -2.142 1.00 85.56 97 HIS A CA 1
ATOM 782 C C . HIS A 1 97 ? 5.343 8.899 -2.333 1.00 85.56 97 HIS A C 1
ATOM 784 O O . HIS A 1 97 ? 6.560 8.949 -2.508 1.00 85.56 97 HIS A O 1
ATOM 790 N N . TYR A 1 98 ? 4.668 7.749 -2.390 1.00 83.31 98 TYR A N 1
ATOM 791 C CA . TYR A 1 98 ? 5.321 6.467 -2.663 1.00 83.31 98 TYR A CA 1
ATOM 792 C C . TYR A 1 98 ? 5.957 6.428 -4.060 1.00 83.31 98 TYR A C 1
ATOM 794 O O . TYR A 1 98 ? 7.070 5.936 -4.240 1.00 83.31 98 TYR A O 1
ATOM 802 N N . ILE A 1 99 ? 5.276 6.989 -5.062 1.00 77.75 99 ILE A N 1
ATOM 803 C CA . ILE A 1 99 ? 5.812 7.097 -6.424 1.00 77.75 99 ILE A CA 1
ATOM 804 C C . ILE A 1 99 ? 7.003 8.066 -6.460 1.00 77.75 99 ILE A C 1
ATOM 806 O O . ILE A 1 99 ? 8.036 7.741 -7.053 1.00 77.75 99 ILE A O 1
ATOM 810 N N . GLU A 1 100 ? 6.889 9.227 -5.806 1.00 80.12 100 GLU A N 1
ATOM 811 C CA . GLU A 1 100 ? 7.981 10.205 -5.672 1.00 80.12 100 GLU A CA 1
ATOM 812 C C . GLU A 1 100 ? 9.206 9.610 -4.964 1.00 80.12 100 GLU A C 1
ATOM 814 O O . GLU A 1 100 ? 10.345 9.952 -5.301 1.00 80.12 100 GLU A O 1
ATOM 819 N N . ALA A 1 101 ? 8.991 8.675 -4.035 1.00 84.44 101 ALA A N 1
ATOM 820 C CA . ALA A 1 101 ? 10.049 8.065 -3.246 1.00 84.44 101 ALA A CA 1
ATOM 821 C C . ALA A 1 101 ? 11.097 7.303 -4.066 1.00 84.44 101 ALA A C 1
ATOM 823 O O . ALA A 1 101 ? 12.225 7.130 -3.607 1.00 84.44 101 ALA A O 1
ATOM 824 N N . LYS A 1 102 ? 10.779 6.933 -5.315 1.00 76.62 102 LYS A N 1
ATOM 825 C CA . LYS A 1 102 ? 11.757 6.374 -6.265 1.00 76.62 102 LYS A CA 1
ATOM 826 C C . LYS A 1 102 ? 12.939 7.314 -6.516 1.00 76.62 102 LYS A C 1
ATOM 828 O O . LYS A 1 102 ? 14.039 6.848 -6.789 1.00 76.62 102 LYS A O 1
ATOM 833 N N . GLN A 1 103 ? 12.702 8.623 -6.457 1.00 80.75 103 GLN A N 1
ATOM 834 C CA . GLN A 1 103 ? 13.728 9.658 -6.631 1.00 80.75 103 GLN A CA 1
ATOM 835 C C . GLN A 1 103 ? 14.071 10.364 -5.314 1.00 80.75 103 GLN A C 1
ATOM 837 O O . GLN A 1 103 ? 15.123 10.991 -5.218 1.00 80.75 103 GLN A O 1
ATOM 842 N N . ARG A 1 104 ? 13.178 10.283 -4.322 1.00 88.12 104 ARG A N 1
ATOM 843 C CA . ARG A 1 104 ? 13.247 10.995 -3.040 1.00 88.12 104 ARG A CA 1
ATOM 844 C C . ARG A 1 104 ? 12.917 10.063 -1.868 1.00 88.12 104 ARG A C 1
ATOM 846 O O . ARG A 1 104 ? 11.802 10.131 -1.347 1.00 88.12 104 ARG A O 1
ATOM 853 N N . PRO A 1 105 ? 13.829 9.157 -1.467 1.00 87.31 105 PRO A N 1
ATOM 854 C CA . PRO A 1 105 ? 13.546 8.120 -0.469 1.00 87.31 105 PRO A CA 1
ATOM 855 C C . PRO A 1 105 ? 12.993 8.646 0.863 1.00 87.31 105 PRO A C 1
ATOM 857 O O . PRO A 1 105 ? 12.246 7.943 1.535 1.00 87.31 105 PRO A O 1
ATOM 860 N N . GLU A 1 106 ? 13.279 9.898 1.223 1.00 87.25 106 GLU A N 1
ATOM 861 C CA . GLU A 1 106 ? 12.728 10.569 2.403 1.00 87.25 106 GLU A CA 1
ATOM 862 C C . GLU A 1 106 ? 11.188 10.644 2.417 1.00 87.25 106 GLU A C 1
ATOM 864 O O . GLU A 1 106 ? 10.585 10.753 3.484 1.00 87.25 106 GLU A O 1
ATOM 869 N N . ARG A 1 107 ? 10.540 10.527 1.248 1.00 87.12 107 ARG A N 1
ATOM 870 C CA . ARG A 1 107 ? 9.076 10.513 1.080 1.00 87.12 107 ARG A CA 1
ATOM 871 C C . ARG A 1 107 ? 8.410 9.210 1.520 1.00 87.12 107 ARG A C 1
ATOM 873 O O . ARG A 1 107 ? 7.183 9.146 1.616 1.00 87.12 107 ARG A O 1
ATOM 880 N N . LEU A 1 108 ? 9.183 8.161 1.796 1.00 88.00 108 LEU A N 1
ATOM 881 C CA . LEU A 1 108 ? 8.639 6.887 2.270 1.00 88.00 108 LEU A CA 1
ATOM 882 C C . LEU A 1 108 ? 7.946 7.041 3.635 1.00 88.00 108 LEU A C 1
ATOM 884 O O . LEU A 1 108 ? 6.878 6.473 3.850 1.00 88.00 108 LEU A O 1
ATOM 888 N N . ALA A 1 109 ? 8.487 7.869 4.533 1.00 90.12 109 ALA A N 1
ATOM 889 C CA . ALA A 1 109 ? 7.841 8.174 5.812 1.00 90.12 109 ALA A CA 1
ATOM 890 C C . ALA A 1 109 ? 6.554 9.008 5.640 1.00 90.12 109 ALA A C 1
ATOM 892 O O . ALA A 1 109 ? 5.545 8.747 6.305 1.00 90.12 109 ALA A O 1
ATOM 893 N N . ASP A 1 110 ? 6.558 9.967 4.704 1.00 89.38 110 ASP A N 1
ATOM 894 C CA . ASP A 1 110 ? 5.366 10.756 4.357 1.00 89.38 110 ASP A CA 1
ATOM 895 C C . ASP A 1 110 ? 4.242 9.845 3.832 1.00 89.38 110 ASP A C 1
ATOM 897 O O . ASP A 1 110 ? 3.076 10.017 4.183 1.00 89.38 110 ASP A O 1
ATOM 901 N N . THR A 1 111 ? 4.599 8.810 3.063 1.00 89.06 111 THR A N 1
ATOM 902 C CA . THR A 1 111 ? 3.657 7.796 2.564 1.00 89.06 111 THR A CA 1
ATOM 903 C C . THR A 1 111 ? 2.933 7.078 3.702 1.00 89.06 111 THR A C 1
ATOM 905 O O . THR A 1 111 ? 1.708 6.974 3.674 1.00 89.06 111 THR A O 1
ATOM 908 N N . ILE A 1 112 ? 3.667 6.588 4.711 1.00 90.44 112 ILE A N 1
ATOM 909 C CA . ILE A 1 112 ? 3.074 5.910 5.878 1.00 90.44 112 ILE A CA 1
ATOM 910 C C . ILE A 1 112 ? 2.101 6.851 6.590 1.00 90.44 112 ILE A C 1
ATOM 912 O O . ILE A 1 112 ? 0.992 6.444 6.934 1.00 90.44 112 ILE A O 1
ATOM 916 N N . THR A 1 113 ? 2.502 8.111 6.770 1.00 90.81 113 THR A N 1
ATOM 917 C CA . THR A 1 113 ? 1.694 9.127 7.454 1.00 90.81 113 THR A CA 1
ATOM 918 C C . THR A 1 113 ? 0.370 9.365 6.729 1.00 90.81 113 THR A C 1
ATOM 920 O O . THR A 1 113 ? -0.690 9.204 7.330 1.00 90.81 113 THR A O 1
ATOM 923 N N . ASP A 1 114 ? 0.409 9.661 5.430 1.00 90.31 114 ASP A N 1
ATOM 924 C CA . ASP A 1 114 ? -0.795 9.958 4.647 1.00 90.31 114 ASP A CA 1
ATOM 925 C C . ASP A 1 114 ? -1.712 8.725 4.497 1.00 90.31 114 ASP A C 1
ATOM 927 O O . ASP A 1 114 ? -2.938 8.811 4.592 1.00 90.31 114 ASP A O 1
ATOM 931 N N . VAL A 1 115 ? -1.139 7.529 4.328 1.00 88.62 115 VAL A N 1
ATOM 932 C CA . VAL A 1 115 ? -1.916 6.279 4.274 1.00 88.62 115 VAL A CA 1
ATOM 933 C C . VAL A 1 115 ? -2.568 5.977 5.630 1.00 88.62 115 VAL A C 1
ATOM 935 O O . VAL A 1 115 ? -3.703 5.492 5.685 1.00 88.62 115 VAL A O 1
ATOM 938 N N . TYR A 1 116 ? -1.900 6.294 6.738 1.00 90.44 116 TYR A N 1
ATOM 939 C CA . TYR A 1 116 ? -2.482 6.186 8.072 1.00 90.44 116 TYR A CA 1
ATOM 940 C C . TYR A 1 116 ? -3.610 7.201 8.300 1.00 90.44 116 TYR A C 1
ATOM 942 O O . TYR A 1 116 ? -4.652 6.827 8.837 1.00 90.44 116 TYR A O 1
ATOM 950 N N . GLU A 1 117 ? -3.474 8.443 7.828 1.00 90.44 117 GLU A N 1
ATOM 951 C CA . GLU A 1 117 ? -4.549 9.447 7.874 1.00 90.44 117 GLU A CA 1
ATOM 952 C C . GLU A 1 117 ? -5.823 8.961 7.166 1.00 90.44 117 GLU A C 1
ATOM 954 O O . GLU A 1 117 ? -6.931 9.146 7.678 1.00 90.44 117 GLU A O 1
ATOM 959 N N . ALA A 1 118 ? -5.684 8.244 6.047 1.00 88.19 118 ALA A N 1
ATOM 960 C CA . ALA A 1 118 ? -6.819 7.604 5.383 1.00 88.19 118 ALA A CA 1
ATOM 961 C C . ALA A 1 118 ? -7.522 6.566 6.282 1.00 88.19 118 ALA A C 1
ATOM 963 O O . ALA A 1 118 ? -8.756 6.490 6.310 1.00 88.19 118 ALA A O 1
ATOM 964 N N . LEU A 1 119 ? -6.761 5.789 7.062 1.00 88.50 119 LEU A N 1
ATOM 965 C CA . LEU A 1 119 ? -7.319 4.841 8.031 1.00 88.50 119 LEU A CA 1
ATOM 966 C C . LEU A 1 119 ? -8.039 5.563 9.179 1.00 88.50 119 LEU A C 1
ATOM 968 O O . LEU A 1 119 ? -9.091 5.102 9.628 1.00 88.50 119 LEU A O 1
ATOM 972 N N . GLU A 1 120 ? -7.518 6.699 9.641 1.00 89.44 120 GLU A N 1
ATOM 973 C CA . GLU A 1 120 ? -8.189 7.505 10.663 1.00 89.44 120 GLU A CA 1
ATOM 974 C C . GLU A 1 120 ? -9.514 8.069 10.155 1.00 89.44 120 GLU A C 1
ATOM 976 O O . GLU A 1 120 ? -10.538 7.934 10.828 1.00 89.44 120 GLU A O 1
ATOM 981 N N . ALA A 1 121 ? -9.524 8.636 8.946 1.00 88.50 121 ALA A N 1
ATOM 982 C CA . ALA A 1 121 ? -10.744 9.110 8.303 1.00 88.50 121 ALA A CA 1
ATOM 983 C C . ALA A 1 121 ? -11.771 7.975 8.158 1.00 88.50 121 ALA A C 1
ATOM 985 O O . ALA A 1 121 ? -12.951 8.144 8.478 1.00 88.50 121 ALA A O 1
ATOM 986 N N . MET A 1 122 ? -11.320 6.775 7.780 1.00 86.12 122 MET A N 1
ATOM 987 C CA . MET A 1 122 ? -12.176 5.591 7.714 1.00 86.12 122 MET A CA 1
ATOM 988 C C . MET A 1 122 ? -12.754 5.236 9.087 1.00 86.12 122 MET A C 1
ATOM 990 O O . MET A 1 122 ? -13.946 4.943 9.214 1.00 86.12 122 MET A O 1
ATOM 994 N N . ALA A 1 123 ? -11.939 5.289 10.138 1.00 88.19 123 ALA A N 1
ATOM 995 C CA . ALA A 1 123 ? -12.396 5.020 11.491 1.00 88.19 123 ALA A CA 1
ATOM 996 C C . ALA A 1 123 ? -13.417 6.051 11.974 1.00 88.19 123 ALA A C 1
ATOM 998 O O . ALA A 1 123 ? -14.399 5.662 12.610 1.00 88.19 123 ALA A O 1
ATOM 999 N N . LYS A 1 124 ? -13.262 7.333 11.629 1.00 89.38 124 LYS A N 1
ATOM 1000 C CA . LYS A 1 124 ? -14.268 8.367 11.917 1.00 89.38 124 LYS A CA 1
ATOM 1001 C C . LYS A 1 124 ? -15.605 8.042 11.254 1.00 89.38 124 LYS A C 1
ATOM 1003 O O . LYS A 1 124 ? -16.633 8.053 11.931 1.00 89.38 124 LYS A O 1
ATOM 1008 N N . ILE A 1 125 ? -15.58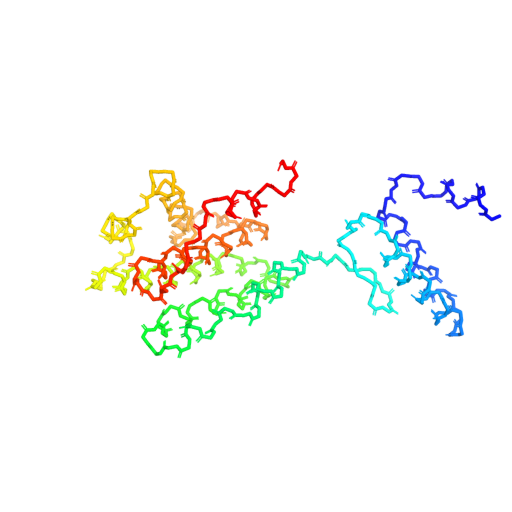6 7.644 9.980 1.00 86.56 125 ILE A N 1
ATOM 1009 C CA . ILE A 1 125 ? -16.789 7.253 9.227 1.00 86.56 125 ILE A CA 1
ATOM 1010 C C . ILE A 1 125 ? -17.459 6.022 9.851 1.00 86.56 125 ILE A C 1
ATOM 1012 O O . ILE A 1 125 ? -18.652 6.045 10.150 1.00 86.56 125 ILE A O 1
ATOM 1016 N N . VAL A 1 126 ? -16.703 4.949 10.097 1.00 84.88 126 VAL A N 1
ATOM 1017 C CA . VAL A 1 126 ? -17.245 3.691 10.641 1.00 84.88 126 VAL A CA 1
ATOM 1018 C C . VAL A 1 126 ? -17.771 3.881 12.063 1.00 84.88 126 VAL A C 1
ATOM 1020 O O . VAL A 1 126 ? -18.840 3.377 12.423 1.00 84.88 126 VAL A O 1
ATOM 1023 N N . THR A 1 127 ? -17.041 4.609 12.908 1.00 87.12 127 THR A N 1
ATOM 1024 C CA . THR A 1 127 ? -17.446 4.829 14.302 1.00 87.12 127 THR A CA 1
ATOM 1025 C C . THR A 1 127 ? -18.543 5.879 14.441 1.00 87.12 127 THR A C 1
ATOM 1027 O O . THR A 1 127 ? -19.339 5.766 15.378 1.00 87.12 127 THR A O 1
ATOM 1030 N N . GLY A 1 128 ? -18.642 6.824 13.502 1.00 87.44 128 GLY A N 1
ATOM 1031 C CA . GLY A 1 128 ? -19.479 8.018 13.609 1.00 87.44 128 GLY A CA 1
ATOM 1032 C C . GLY A 1 128 ? -18.945 9.021 14.636 1.00 87.44 128 GLY A C 1
ATOM 1033 O O . GLY A 1 128 ? -19.713 9.829 15.153 1.00 87.44 128 GLY A O 1
ATOM 1034 N N . LYS A 1 129 ? -17.660 8.926 15.004 1.00 87.06 129 LYS A N 1
ATOM 1035 C CA . LYS A 1 129 ? -17.017 9.790 16.000 1.00 87.06 129 LYS A CA 1
ATOM 1036 C C . LYS A 1 129 ? -15.858 10.539 15.372 1.00 87.06 129 LYS A C 1
ATOM 1038 O O . LYS A 1 129 ? -14.913 9.913 14.904 1.00 87.06 129 LYS A O 1
ATOM 1043 N N . ASP A 1 130 ? -15.876 11.861 15.477 1.00 85.38 130 ASP A N 1
ATOM 1044 C CA . ASP A 1 130 ? -14.757 12.710 15.071 1.00 85.38 130 ASP A CA 1
ATOM 1045 C C . ASP A 1 130 ? -13.681 12.755 16.168 1.00 85.38 130 ASP A C 1
ATOM 1047 O O . ASP A 1 130 ? -13.545 13.715 16.920 1.00 85.38 130 ASP A O 1
ATOM 1051 N N . LYS A 1 131 ? -12.981 11.632 16.335 1.00 82.88 131 LYS A N 1
ATOM 1052 C CA . LYS A 1 131 ? -11.787 11.515 17.178 1.00 82.88 131 LYS A CA 1
ATOM 1053 C C . LYS A 1 131 ? -10.705 10.776 16.403 1.00 82.88 131 LYS A C 1
ATOM 1055 O O . LYS A 1 131 ? -11.017 10.009 15.488 1.00 82.88 131 LYS A O 1
ATOM 1060 N N . ASP A 1 132 ? -9.460 10.977 16.802 1.00 80.88 132 ASP A N 1
ATOM 1061 C CA . ASP A 1 132 ? -8.320 10.297 16.192 1.00 80.88 132 ASP A CA 1
ATOM 1062 C C . ASP A 1 132 ? -8.388 8.788 16.415 1.00 80.88 132 ASP A C 1
ATOM 1064 O O . ASP A 1 132 ? -9.061 8.290 17.333 1.00 80.88 132 ASP A O 1
ATOM 1068 N N . LEU A 1 133 ? -7.688 8.038 15.565 1.00 82.69 133 LEU A N 1
ATOM 1069 C CA . LEU A 1 133 ? -7.767 6.584 15.589 1.00 82.69 133 LEU A CA 1
ATOM 1070 C C . LEU A 1 133 ? -7.260 6.012 16.911 1.00 82.69 133 LEU A C 1
ATOM 1072 O O . LEU A 1 133 ? -7.822 5.033 17.383 1.00 82.69 133 LEU A O 1
ATOM 1076 N N . SER A 1 134 ? -6.291 6.648 17.567 1.00 77.75 134 SER A N 1
ATOM 1077 C CA . SER A 1 134 ? -5.831 6.261 18.909 1.00 77.75 134 SER A CA 1
ATOM 1078 C C . SER A 1 134 ? -6.973 6.234 19.938 1.00 77.75 134 SER A C 1
ATOM 1080 O O . SER A 1 134 ? -7.093 5.282 20.709 1.00 77.75 134 SER A O 1
ATOM 1082 N N . ALA A 1 135 ? -7.873 7.221 19.899 1.00 80.25 135 ALA A N 1
ATOM 1083 C CA . ALA A 1 135 ? -9.034 7.322 20.784 1.00 80.25 135 ALA A CA 1
ATOM 1084 C C . ALA A 1 135 ? -10.233 6.476 20.317 1.00 80.25 135 ALA A C 1
ATOM 1086 O O . ALA A 1 135 ? -11.097 6.117 21.122 1.00 80.25 135 ALA A O 1
ATOM 1087 N N . ASN A 1 136 ? -10.300 6.158 19.021 1.00 84.06 136 ASN A N 1
ATOM 1088 C CA . ASN A 1 136 ? -11.374 5.376 18.409 1.00 84.06 136 ASN A CA 1
ATOM 1089 C C . ASN A 1 136 ? -11.013 3.900 18.164 1.00 84.06 136 ASN A C 1
ATOM 1091 O O . ASN A 1 136 ? -11.891 3.138 17.766 1.00 84.06 136 ASN A O 1
ATOM 1095 N N . ARG A 1 137 ? -9.772 3.473 18.431 1.00 85.06 137 ARG A N 1
ATOM 1096 C CA . ARG A 1 137 ? -9.197 2.171 18.043 1.00 85.06 137 ARG A CA 1
ATOM 1097 C C . ARG A 1 137 ? -10.077 0.990 18.426 1.00 85.06 137 ARG A C 1
ATOM 1099 O O . ARG A 1 137 ? -10.492 0.232 17.558 1.00 85.06 137 ARG A O 1
ATOM 1106 N N . GLU A 1 138 ? -10.415 0.837 19.704 1.00 87.38 138 GLU A N 1
ATOM 1107 C CA . GLU A 1 138 ? -11.203 -0.320 20.160 1.00 87.38 138 GLU A CA 1
ATOM 1108 C C . GLU A 1 138 ? -12.653 -0.280 19.643 1.00 87.38 138 GLU A C 1
ATOM 1110 O O . GLU A 1 138 ? -13.233 -1.318 19.312 1.00 87.38 138 GLU A O 1
ATOM 1115 N N . LEU A 1 139 ? -13.243 0.913 19.496 1.00 86.69 139 LEU A N 1
ATOM 1116 C CA . LEU A 1 139 ? -14.583 1.062 18.920 1.00 86.69 139 LEU A CA 1
ATOM 1117 C C . LEU A 1 139 ? -14.590 0.750 17.418 1.00 86.69 139 LEU A C 1
ATOM 1119 O O . LEU A 1 139 ? -15.496 0.084 16.927 1.00 86.69 139 LEU A O 1
ATOM 1123 N N . PHE A 1 140 ? -13.576 1.209 16.692 1.00 86.94 140 PHE A N 1
ATOM 1124 C CA . PHE A 1 140 ? -13.383 0.899 15.284 1.00 86.94 140 PHE A CA 1
ATOM 1125 C C . PHE A 1 140 ? -13.208 -0.609 15.098 1.00 86.94 140 PHE A C 1
ATOM 1127 O O . PHE A 1 140 ? -13.999 -1.235 14.401 1.00 86.94 140 PHE A O 1
ATOM 1134 N N . ILE A 1 141 ? -12.267 -1.219 15.823 1.00 84.56 141 ILE A N 1
ATOM 1135 C CA . ILE A 1 141 ? -11.987 -2.659 15.771 1.00 84.56 141 ILE A CA 1
ATOM 1136 C C . ILE A 1 141 ? -13.224 -3.502 16.117 1.00 84.56 141 ILE A C 1
ATOM 1138 O O . ILE A 1 141 ? -13.468 -4.533 15.487 1.00 84.56 141 ILE A O 1
ATOM 1142 N N . SER A 1 142 ? -14.006 -3.094 17.119 1.00 85.12 142 SER A N 1
ATOM 1143 C CA . SER A 1 142 ? -15.228 -3.813 17.503 1.00 85.12 142 SER A CA 1
ATOM 1144 C C . SER A 1 142 ? -16.335 -3.688 16.459 1.00 85.12 142 SER A C 1
ATOM 1146 O O . SER A 1 142 ? -16.939 -4.705 16.118 1.00 85.12 142 SER A O 1
ATOM 1148 N N . LYS A 1 143 ? -16.555 -2.494 15.886 1.00 84.81 143 LYS A N 1
ATOM 1149 C CA . LYS A 1 143 ? -17.491 -2.308 14.763 1.00 84.81 143 LYS A CA 1
ATOM 1150 C C . LYS A 1 143 ? -17.080 -3.088 13.522 1.00 84.81 143 LYS A C 1
ATOM 1152 O O . LYS A 1 143 ? -17.948 -3.483 12.750 1.00 84.81 143 LYS A O 1
ATOM 1157 N N . LEU A 1 144 ? -15.782 -3.338 13.349 1.00 82.44 144 LEU A N 1
ATOM 1158 C CA . LEU A 1 144 ? -15.300 -4.151 12.248 1.00 82.44 144 LEU A CA 1
ATOM 1159 C C . LEU A 1 144 ? -15.572 -5.661 12.421 1.00 82.44 144 LEU A C 1
ATOM 1161 O O . LEU A 1 144 ? -15.258 -6.435 11.530 1.00 82.44 144 LEU A O 1
ATOM 1165 N N . GLY A 1 145 ? -16.076 -6.142 13.562 1.00 80.19 145 GLY A N 1
ATOM 1166 C CA . GLY A 1 145 ? -16.407 -7.569 13.720 1.00 80.19 145 GLY A CA 1
ATOM 1167 C C . GLY A 1 145 ? -15.251 -8.544 13.424 1.00 80.19 145 GLY A C 1
ATOM 1168 O O . GLY A 1 145 ? -15.492 -9.699 13.083 1.00 80.19 145 GLY A O 1
ATOM 1169 N N . LEU A 1 146 ? -13.996 -8.087 13.523 1.00 79.50 146 LEU A N 1
ATOM 1170 C CA . LEU A 1 146 ? -12.822 -8.856 13.105 1.00 79.50 146 LEU A CA 1
ATOM 1171 C C . LEU A 1 146 ? -12.585 -10.076 14.006 1.00 79.50 146 LEU A C 1
ATOM 1173 O O . LEU A 1 146 ? -12.810 -10.025 15.224 1.00 79.50 146 LEU A O 1
ATOM 1177 N N . SER A 1 147 ? -12.026 -11.144 13.430 1.00 80.12 147 SER A N 1
ATOM 1178 C CA . SER A 1 147 ? -11.473 -12.250 14.220 1.00 80.12 147 SER A CA 1
ATOM 1179 C C . SER A 1 147 ? -10.294 -11.767 15.072 1.00 80.12 147 SER A C 1
ATOM 1181 O O . SER A 1 147 ? -9.632 -10.784 14.737 1.00 80.12 147 SER A O 1
ATOM 1183 N N . THR A 1 148 ? -9.988 -12.466 16.168 1.00 83.19 148 THR A N 1
ATOM 1184 C CA . THR A 1 148 ? -8.893 -12.099 17.087 1.00 83.19 148 THR A CA 1
ATOM 1185 C C . THR A 1 148 ? -7.553 -11.899 16.372 1.00 83.19 148 THR A C 1
ATOM 1187 O O . THR A 1 148 ? -6.798 -10.997 16.727 1.00 83.19 148 THR A O 1
ATOM 1190 N N . TYR A 1 149 ? -7.280 -12.689 15.331 1.00 80.56 149 TYR A N 1
ATOM 1191 C CA . TYR A 1 149 ? -6.053 -12.578 14.547 1.00 80.56 149 TYR A CA 1
ATOM 1192 C C . TYR A 1 149 ? -5.986 -11.261 13.759 1.00 80.56 149 TYR A C 1
ATOM 1194 O O . TYR A 1 149 ? -5.018 -10.517 13.896 1.00 80.56 149 TYR A O 1
ATOM 1202 N N . TYR A 1 150 ? -7.045 -10.915 13.020 1.00 75.06 150 TYR A N 1
ATOM 1203 C CA . TYR A 1 150 ? -7.110 -9.652 12.276 1.00 75.06 150 TYR A CA 1
ATOM 1204 C C . TYR A 1 150 ? -7.159 -8.429 13.196 1.00 75.06 150 TYR A C 1
ATOM 1206 O O . TYR A 1 150 ? -6.609 -7.385 12.855 1.00 75.06 150 TYR A O 1
ATOM 1214 N N . LYS A 1 151 ? -7.762 -8.556 14.387 1.00 82.62 151 LYS A N 1
ATOM 1215 C CA . LYS A 1 151 ? -7.694 -7.511 15.419 1.00 82.62 151 LYS A CA 1
ATOM 1216 C C . LYS A 1 151 ? -6.253 -7.222 15.814 1.00 82.62 151 LYS A C 1
ATOM 1218 O O . LYS A 1 151 ? -5.891 -6.057 15.902 1.00 82.62 151 LYS A O 1
ATOM 1223 N N . ARG A 1 152 ? -5.449 -8.263 16.053 1.00 86.19 152 ARG A N 1
ATOM 1224 C CA . ARG A 1 152 ? -4.031 -8.109 16.392 1.00 86.19 152 ARG A CA 1
ATOM 1225 C C . ARG A 1 152 ? -3.261 -7.461 15.244 1.00 86.19 152 ARG A C 1
ATOM 1227 O O . ARG A 1 152 ? -2.658 -6.428 15.470 1.00 86.19 152 ARG A O 1
ATOM 1234 N N . MET A 1 153 ? -3.407 -7.966 14.017 1.00 81.56 153 MET A N 1
ATOM 1235 C CA . MET A 1 153 ? -2.754 -7.363 12.845 1.00 81.56 153 MET A CA 1
ATOM 1236 C C . MET A 1 153 ? -3.072 -5.872 12.689 1.00 81.56 153 MET A C 1
ATOM 1238 O O . MET A 1 153 ? -2.183 -5.084 12.401 1.00 81.56 153 MET A O 1
ATOM 1242 N N . LEU A 1 154 ? -4.331 -5.468 12.893 1.00 83.31 154 LEU A N 1
ATOM 1243 C CA . LEU A 1 154 ? -4.718 -4.059 12.815 1.00 83.31 154 LEU A CA 1
ATOM 1244 C C . LEU A 1 154 ? -4.118 -3.225 13.959 1.00 83.31 154 LEU A C 1
ATOM 1246 O O . LEU A 1 154 ? -3.778 -2.065 13.752 1.00 83.31 154 LEU A O 1
ATOM 1250 N N . LYS A 1 155 ? -3.980 -3.793 15.162 1.00 86.81 155 LYS A N 1
ATOM 1251 C CA . LYS A 1 155 ? -3.311 -3.122 16.287 1.00 86.81 155 LYS A CA 1
ATOM 1252 C C . LYS A 1 155 ? -1.826 -2.916 15.994 1.00 86.81 155 LYS A C 1
ATOM 1254 O O . LYS A 1 155 ? -1.368 -1.785 16.110 1.00 86.81 155 LYS A O 1
ATOM 1259 N N . ASP A 1 156 ? -1.148 -3.959 15.524 1.00 87.50 156 ASP A N 1
ATOM 1260 C CA . ASP A 1 156 ? 0.268 -3.919 15.143 1.00 87.50 156 ASP A CA 1
ATOM 1261 C C . ASP A 1 156 ? 0.492 -2.914 13.998 1.00 87.50 156 ASP A C 1
ATOM 1263 O O . ASP A 1 156 ? 1.427 -2.123 14.022 1.00 87.50 156 ASP A O 1
ATOM 1267 N N . TYR A 1 157 ? -0.426 -2.876 13.027 1.00 86.44 157 TYR A N 1
ATOM 1268 C CA . TYR A 1 157 ? -0.417 -1.911 11.927 1.00 86.44 157 TYR A CA 1
ATOM 1269 C C . TYR A 1 157 ? -0.534 -0.456 12.409 1.00 86.44 157 TYR A C 1
ATOM 1271 O O . TYR A 1 157 ? 0.196 0.419 11.945 1.00 86.44 157 TYR A O 1
ATOM 1279 N N . ILE A 1 158 ? -1.450 -0.188 13.345 1.00 87.25 158 ILE A N 1
ATOM 1280 C CA . ILE A 1 158 ? -1.623 1.141 13.951 1.00 87.25 158 ILE A CA 1
ATOM 1281 C C . ILE A 1 158 ? -0.376 1.535 14.747 1.00 87.25 158 ILE A C 1
ATOM 1283 O O . ILE A 1 158 ? 0.048 2.686 14.699 1.00 87.25 158 ILE A O 1
ATOM 1287 N N . GLU A 1 159 ? 0.200 0.595 15.493 1.00 88.31 159 GLU A N 1
ATOM 1288 C CA . GLU A 1 159 ? 1.413 0.819 16.283 1.00 88.31 159 GLU A CA 1
ATOM 1289 C C . GLU A 1 159 ? 2.604 1.151 15.384 1.00 88.31 159 GLU A C 1
ATOM 1291 O O . GLU A 1 159 ? 3.236 2.182 15.601 1.00 88.31 159 GLU A O 1
ATOM 1296 N N . TYR A 1 160 ? 2.809 0.381 14.312 1.00 88.69 160 TYR A N 1
ATOM 1297 C CA . TYR A 1 160 ? 3.821 0.664 13.297 1.00 88.69 160 TYR A CA 1
ATOM 1298 C C . TYR A 1 160 ? 3.672 2.076 12.717 1.00 88.69 160 TYR A C 1
ATOM 1300 O O . TYR A 1 160 ? 4.638 2.827 12.666 1.00 88.69 160 TYR A O 1
ATOM 1308 N N . ALA A 1 161 ? 2.460 2.484 12.330 1.00 87.94 161 ALA A N 1
ATOM 1309 C CA . ALA A 1 161 ? 2.234 3.813 11.763 1.00 87.94 161 ALA A CA 1
ATOM 1310 C C . ALA A 1 161 ? 2.567 4.955 12.740 1.00 87.94 161 ALA A C 1
ATOM 1312 O O . ALA A 1 161 ? 3.094 5.995 12.338 1.00 87.94 161 ALA A O 1
ATOM 1313 N N . ASN A 1 162 ? 2.281 4.762 14.032 1.00 85.88 162 ASN A N 1
ATOM 1314 C CA . ASN A 1 162 ? 2.575 5.764 15.054 1.00 85.88 162 ASN A CA 1
ATOM 1315 C C . ASN A 1 162 ? 4.085 5.979 15.246 1.00 85.88 162 ASN A C 1
ATOM 1317 O O . ASN A 1 162 ? 4.471 7.103 15.564 1.00 85.88 162 ASN A O 1
ATOM 1321 N N . GLU A 1 163 ? 4.939 4.978 14.979 1.00 84.06 163 GLU A N 1
ATOM 1322 C CA . GLU A 1 163 ? 6.406 5.149 15.004 1.00 84.06 163 GLU A CA 1
ATOM 1323 C C . GLU A 1 163 ? 6.885 6.246 14.037 1.00 84.06 163 GLU A C 1
ATOM 1325 O O . GLU A 1 163 ? 7.867 6.928 14.319 1.00 84.06 163 GLU A O 1
ATOM 1330 N N . TYR A 1 164 ? 6.181 6.450 12.919 1.00 82.62 164 TYR A N 1
ATOM 1331 C CA . TYR A 1 164 ? 6.562 7.416 11.879 1.00 82.62 164 TYR A CA 1
ATOM 1332 C C . TYR A 1 164 ? 5.807 8.747 11.975 1.00 82.62 164 TYR A C 1
ATOM 1334 O O . TYR A 1 164 ? 6.262 9.756 11.433 1.00 82.62 164 TYR A O 1
ATOM 1342 N N . ARG A 1 165 ? 4.663 8.769 12.671 1.00 73.50 165 ARG A N 1
ATOM 1343 C CA . ARG A 1 165 ? 3.818 9.965 12.812 1.00 73.50 165 ARG A CA 1
ATOM 1344 C C . ARG A 1 165 ? 4.307 10.918 13.900 1.00 73.50 165 ARG A C 1
ATOM 1346 O O . ARG A 1 165 ? 4.108 12.129 13.793 1.00 73.50 165 ARG A O 1
ATOM 1353 N N . HIS A 1 166 ? 4.905 10.397 14.969 1.00 68.38 166 HIS A N 1
ATOM 1354 C CA . HIS A 1 166 ? 5.389 11.247 16.050 1.00 68.38 166 HIS A CA 1
ATOM 1355 C C . HIS A 1 166 ? 6.603 12.069 15.600 1.00 68.38 166 HIS A C 1
ATOM 1357 O O . HIS A 1 166 ? 7.480 11.597 14.875 1.00 68.38 166 HIS A O 1
ATOM 1363 N N . ALA A 1 167 ? 6.632 13.342 16.003 1.00 57.28 167 ALA A N 1
ATOM 1364 C CA . ALA A 1 167 ? 7.826 14.155 15.846 1.00 57.28 167 ALA A CA 1
ATOM 1365 C C . ALA A 1 167 ? 8.940 13.495 16.661 1.00 57.28 167 ALA A C 1
ATOM 1367 O O . ALA A 1 167 ? 8.789 13.285 17.862 1.00 57.28 167 ALA A O 1
ATOM 1368 N N . VAL A 1 168 ? 10.020 13.133 15.981 1.00 60.50 168 VAL A N 1
ATOM 1369 C CA . VAL A 1 168 ? 11.216 12.602 16.623 1.00 60.50 168 VAL A CA 1
ATOM 1370 C C . VAL A 1 168 ? 11.844 13.742 17.424 1.00 60.50 168 VAL A C 1
ATOM 1372 O O . VAL A 1 168 ? 11.815 14.893 16.970 1.00 60.50 168 VAL A O 1
ATOM 1375 N N . GLU A 1 169 ? 12.338 13.462 18.633 1.00 58.38 169 GLU A N 1
ATOM 1376 C CA . GLU A 1 169 ? 13.033 14.489 19.409 1.00 58.38 169 GLU A CA 1
ATOM 1377 C C . GLU A 1 169 ? 14.197 15.061 18.579 1.00 58.38 169 GLU A C 1
ATOM 1379 O O . GLU A 1 169 ? 14.789 14.333 17.781 1.00 58.38 169 GLU A O 1
ATOM 1384 N N . PRO A 1 170 ? 14.565 16.347 18.734 1.00 55.56 170 PRO A N 1
ATOM 1385 C CA . PRO A 1 170 ? 15.585 16.991 17.896 1.00 55.56 170 PRO A CA 1
ATOM 1386 C C . PRO A 1 170 ? 16.951 16.280 17.861 1.00 55.56 170 PRO A C 1
ATOM 1388 O O . PRO A 1 170 ? 17.780 16.597 17.012 1.00 55.56 170 PRO A O 1
ATOM 1391 N N . SER A 1 171 ? 17.203 15.366 18.802 1.00 57.41 171 SER A N 1
ATOM 1392 C CA . SER A 1 171 ? 18.424 14.573 18.944 1.00 57.41 171 SER A CA 1
ATOM 1393 C C . SER A 1 171 ? 18.379 13.185 18.300 1.00 57.41 171 SER A C 1
ATOM 1395 O O . SER A 1 171 ? 19.404 12.507 18.299 1.00 57.41 171 SER A O 1
ATOM 1397 N N . GLU A 1 172 ? 17.233 12.734 17.790 1.00 64.00 172 GLU A N 1
ATOM 1398 C CA . GLU A 1 172 ? 17.075 11.395 17.220 1.00 64.00 172 GLU A CA 1
ATOM 1399 C C . GLU A 1 172 ? 16.879 11.457 15.697 1.00 64.00 172 GLU A C 1
ATOM 1401 O O . GLU A 1 172 ? 16.150 12.290 15.155 1.00 64.00 172 GLU A O 1
ATOM 1406 N N . GLU A 1 173 ? 17.558 10.565 14.974 1.00 63.88 173 GLU A N 1
ATOM 1407 C CA . GLU A 1 173 ? 17.368 10.431 13.531 1.00 63.88 173 GLU A CA 1
ATOM 1408 C C . GLU A 1 173 ? 16.021 9.761 13.241 1.00 63.88 173 GLU A C 1
ATOM 1410 O O . GLU A 1 173 ? 15.691 8.712 13.800 1.00 63.88 173 GLU A O 1
ATOM 1415 N N . ARG A 1 174 ? 15.238 10.342 12.322 1.00 67.31 174 ARG A N 1
ATOM 1416 C CA . ARG A 1 174 ? 14.019 9.699 11.818 1.00 67.31 174 ARG A CA 1
ATOM 1417 C C . ARG A 1 174 ? 14.378 8.362 11.177 1.00 67.31 174 ARG A C 1
ATOM 1419 O O . ARG A 1 174 ? 15.037 8.328 10.139 1.00 67.31 174 ARG A O 1
ATOM 1426 N N . LYS A 1 175 ? 13.881 7.274 11.768 1.00 78.75 175 LYS A N 1
ATOM 1427 C CA . LYS A 1 175 ? 13.939 5.931 11.187 1.00 78.75 175 LYS A CA 1
ATOM 1428 C C . LYS A 1 175 ? 13.327 5.982 9.787 1.00 78.75 175 LYS A C 1
ATOM 1430 O O . LYS A 1 175 ? 12.159 6.332 9.631 1.00 78.75 175 LYS A O 1
ATOM 1435 N N . GLN A 1 176 ? 14.124 5.665 8.772 1.00 84.25 176 GLN A N 1
ATOM 1436 C CA . GLN A 1 176 ? 13.652 5.611 7.392 1.00 84.25 176 GLN A CA 1
ATOM 1437 C C . GLN A 1 176 ? 13.102 4.212 7.108 1.00 84.25 176 GLN A C 1
ATOM 1439 O O . GLN A 1 176 ? 13.832 3.235 7.294 1.00 84.25 176 GLN A O 1
ATOM 1444 N N . PRO A 1 177 ? 11.831 4.082 6.700 1.00 88.69 177 PRO A N 1
ATOM 1445 C CA . PRO A 1 177 ? 11.288 2.793 6.304 1.00 88.69 177 PRO A CA 1
ATOM 1446 C C . PRO A 1 177 ? 11.867 2.380 4.947 1.00 88.69 177 PRO A C 1
ATOM 1448 O O . PRO A 1 177 ? 12.184 3.217 4.100 1.00 88.69 177 PRO A O 1
ATOM 1451 N N . SER A 1 178 ? 11.993 1.078 4.719 1.00 87.69 178 SER A N 1
ATOM 1452 C CA . SER A 1 178 ? 12.381 0.547 3.415 1.00 87.69 178 SER A CA 1
ATOM 1453 C C . SER A 1 178 ? 11.207 0.591 2.421 1.00 87.69 178 SER A C 1
ATOM 1455 O O . SER A 1 178 ? 10.045 0.510 2.830 1.00 87.69 178 SER A O 1
ATOM 1457 N N . PRO A 1 179 ? 11.471 0.654 1.101 1.00 79.38 179 PRO A N 1
ATOM 1458 C CA . PRO A 1 179 ? 10.416 0.639 0.086 1.00 79.38 179 PRO A CA 1
ATOM 1459 C C . PRO A 1 179 ? 9.450 -0.546 0.216 1.00 79.38 179 PRO A C 1
ATOM 1461 O O . PRO A 1 179 ? 8.244 -0.363 0.069 1.00 79.38 179 PRO A O 1
ATOM 1464 N N . ASN A 1 180 ? 9.969 -1.734 0.547 1.00 79.12 180 ASN A N 1
ATOM 1465 C CA . ASN A 1 180 ? 9.176 -2.957 0.689 1.00 79.12 180 ASN A CA 1
ATOM 1466 C C . ASN A 1 180 ? 8.248 -2.902 1.913 1.00 79.12 180 ASN A C 1
ATOM 1468 O O . ASN A 1 180 ? 7.115 -3.376 1.852 1.00 79.12 180 ASN A O 1
ATOM 1472 N N . GLU A 1 181 ? 8.706 -2.314 3.024 1.00 83.31 181 GLU A N 1
ATOM 1473 C CA . GLU A 1 181 ? 7.872 -2.118 4.216 1.00 83.31 181 GLU A CA 1
ATOM 1474 C C . GLU A 1 181 ? 6.720 -1.153 3.928 1.00 83.3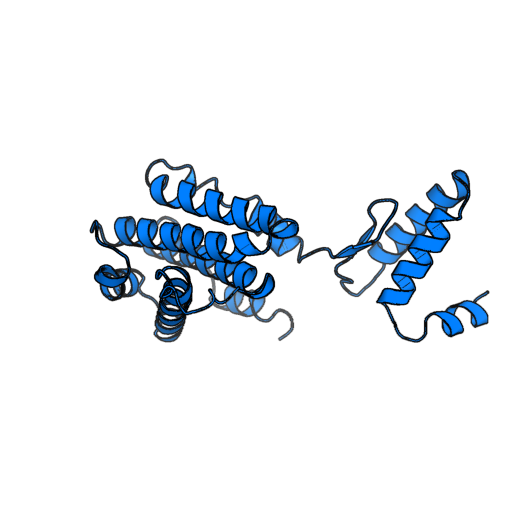1 181 GLU A C 1
ATOM 1476 O O . GLU A 1 181 ? 5.575 -1.434 4.283 1.00 83.31 181 GLU A O 1
ATOM 1481 N N . VAL A 1 182 ? 7.003 -0.047 3.232 1.00 84.56 182 VAL A N 1
ATOM 1482 C CA . VAL A 1 182 ? 5.973 0.928 2.851 1.00 84.56 182 VAL A CA 1
ATOM 1483 C C . VAL A 1 182 ? 4.975 0.330 1.863 1.00 84.56 182 VAL A C 1
ATOM 1485 O O . VAL A 1 182 ? 3.770 0.542 2.000 1.00 84.56 182 VAL A O 1
ATOM 1488 N N . GLU A 1 183 ? 5.445 -0.466 0.906 1.00 78.00 183 GLU A N 1
ATOM 1489 C CA . GLU A 1 183 ? 4.571 -1.167 -0.032 1.00 78.00 183 GLU A CA 1
ATOM 1490 C C . GLU A 1 183 ? 3.624 -2.132 0.698 1.00 78.00 183 GLU A C 1
ATOM 1492 O O . GLU A 1 183 ? 2.402 -2.073 0.530 1.00 78.00 183 GLU A O 1
ATOM 1497 N N . ALA A 1 184 ? 4.166 -2.960 1.598 1.00 78.31 184 ALA A N 1
ATOM 1498 C CA . ALA A 1 184 ? 3.375 -3.849 2.444 1.00 78.31 184 ALA A CA 1
ATOM 1499 C C . ALA A 1 184 ? 2.355 -3.070 3.295 1.00 78.31 184 ALA A C 1
ATOM 1501 O O . ALA A 1 184 ? 1.199 -3.488 3.432 1.00 78.31 184 ALA A O 1
ATOM 1502 N N . PHE A 1 185 ? 2.745 -1.905 3.820 1.00 84.75 185 PHE A N 1
ATOM 1503 C CA . PHE A 1 185 ? 1.874 -1.028 4.596 1.00 84.75 185 PHE A CA 1
ATOM 1504 C C . PHE A 1 185 ? 0.692 -0.485 3.771 1.00 84.75 185 PHE A C 1
ATOM 1506 O O . PHE A 1 185 ? -0.448 -0.479 4.253 1.00 84.75 185 PHE A O 1
ATOM 1513 N N . ILE A 1 186 ? 0.927 -0.093 2.514 1.00 82.00 186 ILE A N 1
ATOM 1514 C CA . ILE A 1 186 ? -0.126 0.317 1.569 1.00 82.00 186 ILE A CA 1
ATOM 1515 C C . ILE A 1 186 ? -1.096 -0.846 1.311 1.00 82.00 186 ILE A C 1
ATOM 1517 O O . ILE A 1 186 ? -2.320 -0.666 1.374 1.00 82.00 186 ILE A O 1
ATOM 1521 N N . TYR A 1 187 ? -0.576 -2.056 1.071 1.00 74.94 187 TYR A N 1
ATOM 1522 C CA . TYR A 1 187 ? -1.407 -3.233 0.800 1.00 74.94 187 TYR A CA 1
ATOM 1523 C C . TYR A 1 187 ? -2.310 -3.615 1.977 1.00 74.94 187 TYR A C 1
ATOM 1525 O O . TYR A 1 187 ? -3.474 -3.975 1.772 1.00 74.94 187 TYR A O 1
ATOM 1533 N N . ILE A 1 188 ? -1.820 -3.531 3.215 1.00 73.62 188 ILE A N 1
ATOM 1534 C CA . ILE A 1 188 ? -2.625 -3.860 4.400 1.00 73.62 188 ILE A CA 1
ATOM 1535 C C . ILE A 1 188 ? -3.764 -2.851 4.579 1.00 73.62 188 ILE A C 1
ATOM 1537 O O . ILE A 1 188 ? -4.911 -3.273 4.755 1.00 73.62 188 ILE A O 1
ATOM 1541 N N . ASN A 1 189 ? -3.496 -1.544 4.452 1.00 70.00 189 ASN A N 1
ATOM 1542 C CA . ASN A 1 189 ? -4.531 -0.502 4.550 1.00 70.00 189 ASN A CA 1
ATOM 1543 C C . ASN A 1 189 ? -5.674 -0.759 3.569 1.00 70.00 189 ASN A C 1
ATOM 1545 O O . ASN A 1 189 ? -6.866 -0.720 3.878 1.00 70.00 189 ASN A O 1
ATOM 1549 N N . ARG A 1 190 ? -5.279 -1.132 2.359 1.00 65.25 190 ARG A N 1
ATOM 1550 C CA . ARG A 1 190 ? -6.201 -1.448 1.294 1.00 65.25 190 ARG A CA 1
ATOM 1551 C C . ARG A 1 190 ? -7.006 -2.724 1.556 1.00 65.25 190 ARG A C 1
ATOM 1553 O O . ARG A 1 190 ? -8.141 -2.798 1.106 1.00 65.25 190 ARG A O 1
ATOM 1560 N N . ASN A 1 191 ? -6.502 -3.718 2.281 1.00 61.97 191 ASN A N 1
ATOM 1561 C CA . ASN A 1 191 ? -7.299 -4.895 2.653 1.00 61.97 191 ASN A CA 1
ATOM 1562 C C . ASN A 1 191 ? -8.346 -4.582 3.736 1.00 61.97 191 ASN A C 1
ATOM 1564 O O . ASN A 1 191 ? -9.424 -5.183 3.738 1.00 61.97 191 ASN A O 1
ATOM 1568 N N . ILE A 1 192 ? -8.110 -3.573 4.582 1.00 59.72 192 ILE A N 1
ATOM 1569 C CA . ILE A 1 192 ? -9.109 -3.087 5.550 1.00 59.72 192 ILE A CA 1
ATOM 1570 C C . ILE A 1 192 ? -10.390 -2.615 4.823 1.00 59.72 192 ILE A C 1
ATOM 1572 O O . ILE A 1 192 ? -11.489 -2.848 5.326 1.00 59.72 192 ILE A O 1
ATOM 1576 N N . LYS A 1 193 ? -10.296 -2.098 3.581 1.00 60.56 193 LYS A N 1
ATOM 1577 C CA . LYS A 1 193 ? -11.445 -1.814 2.679 1.00 60.56 193 LYS A CA 1
ATOM 1578 C C . LYS A 1 193 ? -12.342 -3.028 2.443 1.00 60.56 193 LYS A C 1
ATOM 1580 O O . LYS A 1 193 ? -13.564 -2.895 2.493 1.00 60.56 193 LYS A O 1
ATOM 1585 N N . ALA A 1 194 ? -11.757 -4.177 2.093 1.00 56.16 194 ALA A N 1
ATOM 1586 C CA . ALA A 1 194 ? -12.525 -5.376 1.754 1.00 56.16 194 ALA A CA 1
ATOM 1587 C C . ALA A 1 194 ? -13.360 -5.812 2.960 1.00 56.16 194 ALA A C 1
ATOM 1589 O O . ALA A 1 194 ? -14.536 -6.144 2.830 1.00 56.16 194 ALA A O 1
ATOM 1590 N N . ILE A 1 195 ? -12.768 -5.683 4.144 1.00 55.44 195 ILE A N 1
ATOM 1591 C CA . ILE A 1 195 ? -13.418 -6.006 5.399 1.00 55.44 195 ILE A CA 1
ATOM 1592 C C . ILE A 1 195 ? -14.533 -4.993 5.709 1.00 55.44 195 ILE A C 1
ATOM 1594 O O . ILE A 1 195 ? -15.677 -5.395 5.909 1.00 55.44 195 ILE A O 1
ATOM 1598 N N . VAL A 1 196 ? -14.261 -3.683 5.642 1.00 57.75 196 VAL A N 1
ATOM 1599 C CA . VAL A 1 196 ? -15.266 -2.625 5.883 1.00 57.75 196 VAL A CA 1
ATOM 1600 C C . VAL A 1 196 ? -16.475 -2.749 4.944 1.00 57.75 196 VAL A C 1
ATOM 1602 O O . VAL A 1 196 ? -17.610 -2.608 5.394 1.00 57.75 196 VAL A O 1
ATOM 1605 N N . LYS A 1 197 ? -16.271 -3.058 3.656 1.00 58.12 197 LYS A N 1
ATOM 1606 C CA . LYS A 1 197 ? -17.369 -3.228 2.685 1.00 58.12 197 LYS A CA 1
ATOM 1607 C C . LYS A 1 197 ? -18.288 -4.407 3.001 1.00 58.12 197 LYS A C 1
ATOM 1609 O O . LYS A 1 197 ? -19.501 -4.280 2.835 1.00 58.12 197 LYS A O 1
ATOM 1614 N N . VAL A 1 198 ? -17.725 -5.527 3.456 1.00 53.19 198 VAL A N 1
ATOM 1615 C CA . VAL A 1 198 ? -18.499 -6.702 3.893 1.00 53.19 198 VAL A CA 1
ATOM 1616 C C . VAL A 1 198 ? -19.346 -6.361 5.121 1.00 53.19 198 VAL A C 1
ATOM 1618 O O . VAL A 1 198 ? -20.488 -6.793 5.232 1.00 53.19 198 VAL A O 1
ATOM 1621 N N . LEU A 1 199 ? -18.817 -5.532 6.019 1.00 49.22 199 LEU A N 1
ATOM 1622 C CA . LEU A 1 199 ? -19.441 -5.227 7.307 1.00 49.22 199 LEU A CA 1
ATOM 1623 C C . LEU A 1 199 ? -20.473 -4.102 7.248 1.00 49.22 199 LEU A C 1
ATOM 1625 O O . LEU A 1 199 ? -21.455 -4.136 7.982 1.00 49.22 199 LEU A O 1
ATOM 1629 N N . LEU A 1 200 ? -20.286 -3.125 6.358 1.00 55.06 200 LEU A N 1
ATOM 1630 C CA . LEU A 1 200 ? -21.263 -2.061 6.106 1.00 55.06 200 LEU A CA 1
ATOM 1631 C C . LEU A 1 200 ? -22.410 -2.509 5.181 1.00 55.06 200 LEU A C 1
ATOM 1633 O O . LEU A 1 200 ? -23.201 -1.676 4.742 1.00 55.06 200 LEU A O 1
ATOM 1637 N N . GLY A 1 201 ? -22.505 -3.808 4.867 1.00 46.09 201 GLY A N 1
ATOM 1638 C CA . GLY A 1 201 ? -23.616 -4.385 4.107 1.00 46.09 201 GLY A CA 1
ATOM 1639 C C . GLY A 1 201 ? -23.704 -3.907 2.654 1.00 46.09 201 GLY A C 1
ATOM 1640 O O . GLY A 1 201 ? -24.754 -4.038 2.033 1.00 46.09 201 GLY A O 1
ATOM 1641 N N . GLN A 1 202 ? -22.621 -3.353 2.097 1.00 49.72 202 GLN A N 1
ATOM 1642 C CA . GLN A 1 202 ? -22.601 -2.822 0.726 1.00 49.72 202 GLN A CA 1
ATOM 1643 C C . GLN A 1 202 ? -22.306 -3.886 -0.347 1.00 49.72 202 GLN A C 1
ATOM 1645 O O . GLN A 1 202 ? -22.174 -3.558 -1.524 1.00 49.72 202 GLN A O 1
ATOM 1650 N N . PHE A 1 203 ? -22.260 -5.163 0.040 1.00 39.62 203 PHE A N 1
ATOM 1651 C CA . PHE A 1 203 ? -22.456 -6.295 -0.859 1.00 39.62 203 PHE A CA 1
ATOM 1652 C C . PHE A 1 203 ? -23.489 -7.255 -0.260 1.00 39.62 203 PHE A C 1
ATOM 1654 O O . PHE A 1 203 ? -23.276 -7.8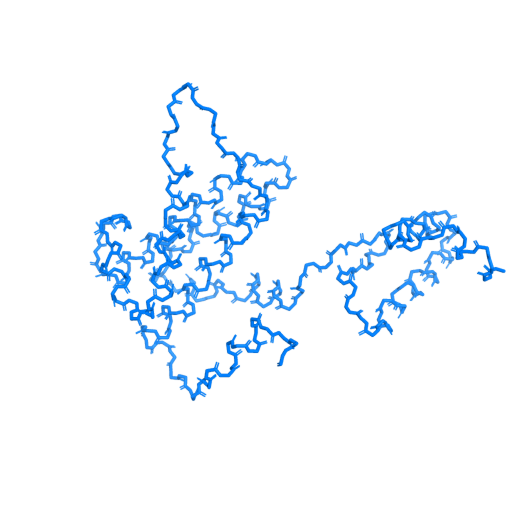24 0.810 1.00 39.62 203 PHE A O 1
ATOM 1661 N N . THR A 1 204 ? -24.543 -7.554 -1.018 1.00 33.47 204 THR A N 1
ATOM 1662 C CA . THR A 1 204 ? -25.122 -8.900 -1.030 1.00 33.47 204 THR A CA 1
ATOM 1663 C C . THR A 1 204 ? -24.104 -9.817 -1.703 1.00 33.47 204 THR A C 1
ATOM 1665 O O . THR A 1 204 ? -24.131 -10.013 -2.917 1.00 33.47 204 THR A O 1
ATOM 1668 N N . LEU A 1 205 ? -23.138 -10.323 -0.937 1.00 36.97 205 LEU A N 1
ATOM 1669 C CA . LEU A 1 205 ? -22.283 -11.395 -1.423 1.00 36.97 205 LEU A CA 1
ATOM 1670 C C . LEU A 1 205 ? -23.150 -12.658 -1.506 1.00 36.97 205 LEU A C 1
ATOM 1672 O O . LEU A 1 205 ? -23.515 -13.234 -0.482 1.00 36.97 205 LEU A O 1
ATOM 1676 N N . ALA A 1 206 ? -23.450 -13.113 -2.726 1.00 29.77 206 ALA A N 1
ATOM 1677 C CA . ALA A 1 206 ? -23.600 -14.548 -2.961 1.00 29.77 206 ALA A CA 1
ATOM 1678 C C . ALA A 1 206 ? -22.407 -15.252 -2.280 1.00 29.77 206 ALA A C 1
ATOM 1680 O O . ALA A 1 206 ? -21.309 -14.694 -2.294 1.00 29.77 206 ALA A O 1
ATOM 1681 N N . PRO A 1 207 ? -22.611 -16.396 -1.611 1.00 34.25 207 PRO A N 1
ATOM 1682 C CA . PRO A 1 207 ? -21.744 -16.860 -0.534 1.00 34.25 207 PRO A CA 1
ATOM 1683 C C . PRO A 1 207 ? -20.291 -16.981 -1.002 1.00 34.25 207 PRO A C 1
ATOM 1685 O O . PRO A 1 207 ? -19.931 -17.905 -1.729 1.00 34.25 207 PRO A O 1
ATOM 1688 N N . PHE A 1 208 ? -19.444 -16.046 -0.567 1.00 38.22 208 PHE A N 1
ATOM 1689 C CA . PHE A 1 208 ? -18.003 -16.178 -0.717 1.00 38.22 208 PHE A CA 1
ATOM 1690 C C . PHE A 1 208 ? -17.555 -17.258 0.259 1.00 38.22 208 PHE A C 1
ATOM 1692 O O . PHE A 1 208 ? -17.485 -17.051 1.470 1.00 38.22 208 PHE A O 1
ATOM 1699 N N . SER A 1 209 ? -17.317 -18.449 -0.287 1.00 29.09 209 SER A N 1
ATOM 1700 C CA . SER A 1 209 ? -16.737 -19.560 0.452 1.00 29.09 209 SER A CA 1
ATOM 1701 C C . SER A 1 209 ? -15.373 -19.133 1.025 1.00 29.09 209 SER A C 1
ATOM 1703 O O . SER A 1 209 ? -14.542 -18.623 0.265 1.00 29.09 209 SER A O 1
ATOM 1705 N N . PRO A 1 210 ? -15.095 -19.378 2.322 1.00 35.59 210 PRO A N 1
ATOM 1706 C CA . PRO A 1 210 ? -13.806 -19.096 2.971 1.00 35.59 210 PRO A CA 1
ATOM 1707 C C . PRO A 1 210 ? -12.578 -19.672 2.241 1.00 35.59 210 PRO A C 1
ATOM 1709 O O . PRO A 1 210 ? -11.453 -19.232 2.463 1.00 35.59 210 PRO A O 1
ATOM 1712 N N . ILE A 1 211 ? -12.797 -20.627 1.335 1.00 35.00 211 ILE A N 1
ATOM 1713 C CA . ILE A 1 211 ? -11.781 -21.291 0.515 1.00 35.00 211 ILE A CA 1
ATOM 1714 C C . ILE A 1 211 ? -11.053 -20.308 -0.424 1.00 35.00 211 ILE A C 1
ATOM 1716 O O . ILE A 1 211 ? -9.867 -20.490 -0.688 1.00 35.00 211 ILE A O 1
ATOM 1720 N N . TYR A 1 212 ? -11.703 -19.235 -0.891 1.00 32.34 212 TYR A N 1
ATOM 1721 C CA . TYR A 1 212 ? -11.083 -18.314 -1.856 1.00 32.34 212 TYR A CA 1
ATOM 1722 C C . TYR A 1 212 ? -10.015 -17.393 -1.247 1.00 32.34 212 TYR A C 1
ATOM 1724 O O . TYR A 1 212 ? -9.041 -17.072 -1.920 1.00 32.34 212 TYR A O 1
ATOM 1732 N N . ILE A 1 213 ? -10.145 -17.014 0.028 1.00 36.41 213 ILE A N 1
ATOM 1733 C CA . ILE A 1 213 ? -9.139 -16.180 0.713 1.00 36.41 213 ILE A CA 1
ATOM 1734 C C . ILE A 1 213 ? -7.875 -16.997 1.013 1.00 36.41 213 ILE A C 1
ATOM 1736 O O . ILE A 1 213 ? -6.765 -16.486 0.903 1.00 36.41 213 ILE A O 1
ATOM 1740 N N . ILE A 1 214 ? -8.031 -18.287 1.323 1.00 34.34 214 ILE A N 1
ATOM 1741 C CA . ILE A 1 214 ? -6.901 -19.186 1.589 1.00 34.34 214 ILE A CA 1
ATOM 1742 C C . ILE A 1 214 ? -6.125 -19.477 0.294 1.00 34.34 214 ILE A C 1
ATOM 1744 O O . ILE A 1 214 ? -4.900 -19.420 0.302 1.00 34.34 214 ILE A O 1
ATOM 1748 N N . ARG A 1 215 ? -6.818 -19.669 -0.838 1.00 30.69 215 ARG A N 1
ATOM 1749 C CA . ARG A 1 215 ? -6.183 -19.864 -2.156 1.00 30.69 215 ARG A CA 1
ATOM 1750 C C . ARG A 1 215 ? -5.434 -18.636 -2.683 1.00 30.69 215 ARG A C 1
ATOM 1752 O O . ARG A 1 215 ? -4.483 -18.787 -3.437 1.00 30.69 215 ARG A O 1
ATOM 1759 N N . LEU A 1 216 ? -5.861 -17.432 -2.295 1.00 34.62 216 LEU A N 1
ATOM 1760 C CA . LEU A 1 216 ? -5.206 -16.176 -2.682 1.00 34.62 216 LEU A CA 1
ATOM 1761 C C . LEU A 1 216 ? -3.951 -15.872 -1.852 1.00 34.62 216 LEU A C 1
ATOM 1763 O O . LEU A 1 216 ? -3.071 -15.166 -2.329 1.00 34.62 216 LEU A O 1
ATOM 1767 N N . LEU A 1 217 ? -3.860 -16.402 -0.628 1.00 31.28 217 LEU A N 1
ATOM 1768 C CA . LEU A 1 217 ? -2.693 -16.233 0.246 1.00 31.28 217 LEU A CA 1
ATOM 1769 C C . LEU A 1 217 ? -1.686 -17.389 0.129 1.00 31.28 217 LEU A C 1
ATOM 1771 O O . LEU A 1 217 ? -0.513 -17.203 0.438 1.00 31.28 217 LEU A O 1
ATOM 1775 N N . PHE A 1 218 ? -2.124 -18.559 -0.345 1.00 32.09 218 PHE A N 1
ATOM 1776 C CA . PHE A 1 218 ? -1.289 -19.744 -0.548 1.00 32.09 218 PHE A CA 1
ATOM 1777 C C . PHE A 1 218 ? -1.649 -20.418 -1.884 1.00 32.09 218 PHE A C 1
ATOM 1779 O O . PHE A 1 218 ? -2.434 -21.365 -1.901 1.00 32.09 218 PHE A O 1
ATOM 1786 N N . PRO A 1 219 ? -1.108 -19.947 -3.022 1.00 29.84 219 PRO A N 1
ATOM 1787 C CA . PRO A 1 219 ? -1.508 -20.451 -4.338 1.00 29.84 219 PRO A CA 1
ATOM 1788 C C . PRO A 1 219 ? -1.021 -21.879 -4.648 1.00 29.84 219 PRO A C 1
ATOM 1790 O O . PRO A 1 219 ? -1.515 -22.481 -5.594 1.00 29.84 219 PRO A O 1
ATOM 1793 N N . ASN A 1 220 ? -0.102 -22.435 -3.846 1.00 34.75 220 ASN A N 1
ATOM 1794 C CA . ASN A 1 220 ? 0.516 -23.751 -4.065 1.00 34.75 220 ASN A CA 1
ATOM 1795 C C . ASN A 1 220 ? 0.333 -24.729 -2.884 1.00 34.75 220 ASN A C 1
ATOM 1797 O O . ASN A 1 220 ? 1.262 -25.460 -2.536 1.00 34.75 220 ASN A O 1
ATOM 1801 N N . GLN A 1 221 ? -0.851 -24.751 -2.265 1.00 33.78 221 GLN A N 1
ATOM 1802 C CA . GLN A 1 221 ? -1.300 -25.868 -1.420 1.00 33.78 221 GLN A CA 1
ATOM 1803 C C . GLN A 1 221 ? -2.659 -26.396 -1.874 1.00 33.78 221 GLN A C 1
ATOM 1805 O O . GLN A 1 221 ? -3.516 -25.575 -2.279 1.00 33.78 221 GLN A O 1
#

Foldseek 3Di:
DVVPVCVQCPPPPVVVQVVLLVVLVPDDPVVVVVSLVVVQVVCVPDPDNPQWDDPSRHIDRNDPCVCCCCPVPPPCVVCVPPLNVQLNVLQVVLVVLLVVCVVVLQSLLVSLQSLQSSVQSVLCSQQVDPDGCVVSVVVSLVLLVDDPVVNVVVVVLNVVSVLSNDDDPPPDDRDRDDSVVSVVSSVSSVVSVVSVCVSVPVDPDPDPDPVVVVCVVPVDD

Sequence (221 aa):
WTDTFSKYVKDDFTECLRLFECLYEASDPKDKKELGKLIEMVISLSEADLSIEWTGNNFRPVGAKLLDETLVNEPLSWLSDMRYGQVLEPFQKGLSHYIEAKQRPERLADTITDVYEALEAMAKIVTGKDKDLSANRELFISKLGLSTYYKRMLKDYIEYANEYRHAVEPSEERKQPSPNEVEAFIYINRNIKAIVKVLLGQFTLAPFSPIYIIRLLFPNQ

Secondary structure (DSSP, 8-state):
-HHHHHHHHTT-HHHHHHHHHHHHHHS-HHHHHHHHHHHHHHHHH-SS---EEE-SSSEEE---HHHHIIIIISSSTTTTSGGGHHHHHHHHHHHHHHHHTTT-TTHHHHHHHHHHHHHHHHHHHHHT--S-HHHHHHHHHHHTT--HHHHHHHHHHHHHHHHHHSPPPTTS--PPPPHHHHHHHHHHHHHHHHHHHHHTT--------THHHHHHH-TT-

Organism: NCBI:txid412755

Radius of gyration: 22.8 Å; chains: 1; bounding box: 55×43×59 Å

pLDDT: mean 73.25, std 18.49, range [29.09, 93.56]